Protein AF-A0A6G1CLW0-F1 (afdb_monomer_lite)

Sequence (308 aa):
MEEYLANVKTLRSYMNDLEEEATKQSAEEQRQRTAIDAHDADLTQVRAQTKQASEEAEQLSKTRAQVCIEMSEKQGRIAALEIECATLKQTLELLHQEIVSTSSKLTEKRLFYTKTIERLTVKLQEQQEWLGAFKLKVEASQSKQNLLQGQSHGINSCGSLDKGNDMGSKQGELRIQLESTKLKIEEIKATQSALLLEINKSKQTIEQEKNSISGFPAPLQQMDMKSLEAEHKALEADKAGEVEYFQSLEERINEMKGVSDAVKCLCGLEYKLITSYGDVLNIGGVYPLKEVITNDMHKREYCECKRL

Foldseek 3Di:
DVVVVVVVVVVVVVVVVVVVVVVVVVVVVVVVVVVVVVVVVVVVVVVVVVVVVVVVVVVVVVVVVVVVVVVVVVVVVVVVVVVVVVVVVVVVVVVVVVVVVVVVVVVVVVVVVVVVVVVVVVVVVVVVVVVVVVVVVVVVVVVPDDDDDDDDDDDDDDDDDDDDDDPVVVVVVVVVVVVVVVVVVVVVVVVVVVVVVVVVVVVVVVVVVVVVLVPDPPVQNPDDPVVVVVVVVVVVVVVVVVVVVVVVVVVVVVVVQPPQDFDQDPVRDTDGDHQPPDDPDDDDDDDDDPDDHDPDPPDPDDDPPDDD

pLDDT: mean 79.67, std 23.32, range [28.3, 98.44]

Structure (mmCIF, N/CA/C/O backbone):
data_AF-A0A6G1CLW0-F1
#
_entry.id   AF-A0A6G1CLW0-F1
#
loop_
_atom_site.group_PDB
_atom_site.id
_atom_site.type_symbol
_atom_site.label_atom_id
_atom_site.label_alt_id
_atom_site.label_comp_id
_atom_site.label_asym_id
_atom_site.label_entity_id
_atom_site.label_seq_id
_atom_site.pdbx_PDB_ins_code
_atom_site.Cartn_x
_atom_site.Cartn_y
_atom_site.Cartn_z
_atom_site.occupancy
_atom_site.B_iso_or_equiv
_atom_site.auth_seq_id
_atom_site.auth_comp_id
_atom_site.auth_asym_id
_atom_site.auth_atom_id
_atom_site.pdbx_PDB_model_num
ATOM 1 N N . MET A 1 1 ? 60.856 7.143 -86.410 1.00 76.88 1 MET A N 1
ATOM 2 C CA . MET A 1 1 ? 60.271 8.254 -85.619 1.00 76.88 1 MET A CA 1
ATOM 3 C C . MET A 1 1 ? 58.829 7.979 -85.191 1.00 76.88 1 MET A C 1
ATOM 5 O O . MET A 1 1 ? 58.480 8.363 -84.084 1.00 76.88 1 MET A O 1
ATOM 9 N N . GLU A 1 2 ? 58.003 7.304 -85.997 1.00 84.38 2 GLU A N 1
ATOM 10 C CA . GLU A 1 2 ? 56.594 7.017 -85.655 1.00 84.38 2 GLU A CA 1
ATOM 11 C C . GLU A 1 2 ? 56.411 6.090 -84.445 1.00 84.38 2 GLU A C 1
ATOM 13 O O . GLU A 1 2 ? 55.590 6.377 -83.584 1.00 84.38 2 GLU A O 1
ATOM 18 N N . GLU A 1 3 ? 57.219 5.036 -84.324 1.00 85.31 3 GLU A N 1
ATOM 19 C CA . GLU A 1 3 ? 57.168 4.098 -83.190 1.00 85.31 3 GLU A CA 1
ATOM 20 C C . GLU A 1 3 ? 57.492 4.779 -81.848 1.00 85.31 3 GLU A C 1
ATOM 22 O O . GLU A 1 3 ? 56.806 4.577 -80.849 1.00 85.31 3 GLU A O 1
ATOM 27 N N . TYR A 1 4 ? 58.474 5.685 -81.841 1.00 89.25 4 TYR A N 1
ATOM 28 C CA . TYR A 1 4 ? 58.785 6.513 -80.674 1.00 89.25 4 TYR A CA 1
ATOM 29 C C . TYR A 1 4 ? 57.605 7.421 -80.287 1.00 89.25 4 TYR A C 1
ATOM 31 O O . TYR A 1 4 ? 57.240 7.509 -79.118 1.00 89.25 4 TYR A O 1
ATOM 39 N N . LEU A 1 5 ? 56.964 8.061 -81.270 1.00 90.81 5 LEU A N 1
ATOM 40 C CA . LEU A 1 5 ? 55.769 8.883 -81.050 1.00 90.81 5 LEU A CA 1
ATOM 41 C C . LEU A 1 5 ? 54.575 8.062 -80.541 1.00 90.81 5 LEU A C 1
ATOM 43 O O . LEU A 1 5 ? 53.829 8.550 -79.692 1.00 90.81 5 LEU A O 1
ATOM 47 N N . ALA A 1 6 ? 54.394 6.833 -81.031 1.00 91.81 6 ALA A N 1
ATOM 48 C CA . ALA A 1 6 ? 53.373 5.912 -80.539 1.00 91.81 6 ALA A CA 1
ATOM 49 C C . ALA A 1 6 ? 53.627 5.539 -79.070 1.00 91.81 6 ALA A C 1
ATOM 51 O O . ALA A 1 6 ? 52.727 5.683 -78.245 1.00 91.81 6 ALA A O 1
ATOM 52 N N . ASN A 1 7 ? 54.867 5.194 -78.713 1.00 92.12 7 ASN A N 1
ATOM 53 C CA . ASN A 1 7 ? 55.250 4.873 -77.335 1.00 92.12 7 ASN A CA 1
ATOM 54 C C . ASN A 1 7 ? 55.027 6.048 -76.369 1.00 92.12 7 ASN A C 1
ATOM 56 O O . ASN A 1 7 ? 54.508 5.855 -75.272 1.00 92.12 7 ASN A O 1
ATOM 60 N N . VAL A 1 8 ? 55.351 7.280 -76.780 1.00 93.19 8 VAL A N 1
ATOM 61 C CA . VAL A 1 8 ? 55.118 8.484 -75.957 1.00 93.19 8 VAL A CA 1
ATOM 62 C C . VAL A 1 8 ? 53.622 8.751 -75.741 1.00 93.19 8 VAL A C 1
ATOM 64 O O . VAL A 1 8 ? 53.228 9.168 -74.651 1.00 93.19 8 VAL A O 1
ATOM 67 N N . LYS A 1 9 ? 52.770 8.497 -76.744 1.00 93.94 9 LYS A N 1
ATOM 68 C CA . LYS A 1 9 ? 51.308 8.605 -76.592 1.00 93.94 9 LYS A CA 1
ATOM 69 C C . LYS A 1 9 ? 50.764 7.562 -75.617 1.00 93.94 9 LYS A C 1
ATOM 71 O O . LYS A 1 9 ? 49.968 7.919 -74.754 1.00 93.94 9 LYS A O 1
ATOM 76 N N . THR A 1 10 ? 51.228 6.316 -75.717 1.00 94.75 10 THR A N 1
ATOM 77 C CA . THR A 1 10 ? 50.848 5.237 -74.794 1.00 94.75 10 THR A CA 1
ATOM 78 C C . THR A 1 10 ? 51.259 5.558 -73.361 1.00 94.75 10 THR A C 1
ATOM 80 O O . THR A 1 10 ? 50.439 5.442 -72.457 1.00 94.75 10 THR A O 1
ATOM 83 N N . LEU A 1 11 ? 52.492 6.034 -73.149 1.00 95.38 11 LEU A N 1
ATOM 84 C CA . LEU A 1 11 ? 52.967 6.413 -71.817 1.00 95.38 11 LEU A CA 1
ATOM 85 C C . LEU A 1 11 ? 52.128 7.547 -71.216 1.00 95.38 11 LEU A C 1
ATOM 87 O O . LEU A 1 11 ? 51.779 7.490 -70.044 1.00 95.38 11 LEU A O 1
ATOM 91 N N . ARG A 1 12 ? 51.767 8.555 -72.021 1.00 95.62 12 ARG A N 1
ATOM 92 C CA . ARG A 1 12 ? 50.894 9.648 -71.575 1.00 95.62 12 ARG A CA 1
ATOM 93 C C . ARG A 1 12 ? 49.498 9.150 -71.197 1.00 95.62 12 ARG A C 1
ATOM 95 O O . ARG A 1 12 ? 48.981 9.586 -70.181 1.00 95.62 12 ARG A O 1
ATOM 102 N N . SER A 1 13 ? 48.907 8.255 -71.993 1.00 95.75 13 SER A N 1
ATOM 103 C CA . SER A 1 13 ? 47.614 7.639 -71.656 1.00 95.75 13 SER A CA 1
ATOM 104 C C . SER A 1 13 ? 47.701 6.903 -70.324 1.00 95.75 13 SER A C 1
ATOM 106 O O . SER A 1 13 ? 46.911 7.168 -69.435 1.00 95.75 13 SER A O 1
ATOM 108 N N . TYR A 1 14 ? 48.725 6.064 -70.154 1.00 96.44 14 TYR A N 1
ATOM 109 C CA . TYR A 1 14 ? 48.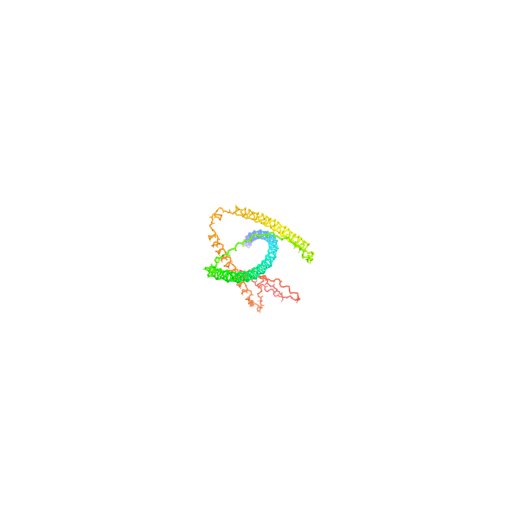930 5.309 -68.922 1.00 96.44 14 TYR A CA 1
ATOM 110 C C . TYR A 1 14 ? 49.157 6.210 -67.700 1.00 96.44 14 TYR A C 1
ATOM 112 O O . TYR A 1 14 ? 48.623 5.941 -66.631 1.00 96.44 14 TYR A O 1
ATOM 120 N N . MET A 1 15 ? 49.927 7.295 -67.846 1.00 96.75 15 MET A N 1
ATOM 121 C CA . MET A 1 15 ? 50.089 8.286 -66.777 1.00 96.75 15 MET A CA 1
ATOM 122 C C . MET A 1 15 ? 48.756 8.936 -66.398 1.00 96.75 15 MET A C 1
ATOM 124 O O . MET A 1 15 ? 48.470 9.042 -65.212 1.00 96.75 15 MET A O 1
ATOM 128 N N . ASN A 1 16 ? 47.937 9.320 -67.381 1.00 96.31 16 ASN A N 1
ATOM 129 C CA . ASN A 1 16 ? 46.618 9.894 -67.118 1.00 96.31 16 ASN A CA 1
ATOM 130 C C . ASN A 1 16 ? 45.694 8.890 -66.407 1.00 96.31 16 ASN A C 1
ATOM 132 O O . ASN A 1 16 ? 45.030 9.265 -65.447 1.00 96.31 16 ASN A O 1
ATOM 136 N N . ASP A 1 17 ? 45.688 7.623 -66.836 1.00 96.81 17 ASP A N 1
ATOM 137 C CA . ASP A 1 17 ? 44.879 6.566 -66.214 1.00 96.81 17 ASP A CA 1
ATOM 138 C C . ASP A 1 17 ? 45.309 6.325 -64.752 1.00 96.81 17 ASP A C 1
ATOM 140 O O . ASP A 1 17 ? 44.474 6.160 -63.863 1.00 96.81 17 ASP A O 1
ATOM 144 N N . LEU A 1 18 ? 46.621 6.351 -64.478 1.00 96.44 18 LEU A N 1
ATOM 145 C CA . LEU A 1 18 ? 47.159 6.253 -63.118 1.00 96.44 18 LEU A CA 1
ATOM 146 C C . LEU A 1 18 ? 46.803 7.467 -62.253 1.00 96.44 18 LEU A C 1
ATOM 148 O O . LEU A 1 18 ? 46.500 7.301 -61.072 1.00 96.44 18 LEU A O 1
ATOM 152 N N . GLU A 1 19 ? 46.862 8.677 -62.810 1.00 96.06 19 GLU A N 1
ATOM 153 C CA . GLU A 1 19 ? 46.456 9.898 -62.111 1.00 96.06 19 GLU A CA 1
ATOM 154 C C . GLU A 1 19 ? 44.960 9.861 -61.771 1.00 96.06 19 GLU A C 1
ATOM 156 O O . GLU A 1 19 ? 44.587 10.147 -60.632 1.00 96.06 19 GLU A O 1
ATOM 161 N N . GLU A 1 20 ? 44.105 9.442 -62.709 1.00 96.62 20 GLU A N 1
ATOM 162 C CA . GLU A 1 20 ? 42.668 9.282 -62.474 1.00 96.62 20 GLU A CA 1
ATOM 163 C C . GLU A 1 20 ? 42.393 8.255 -61.366 1.00 96.62 20 GLU A C 1
ATOM 165 O O . GLU A 1 20 ? 41.688 8.569 -60.401 1.00 96.62 20 GLU A O 1
ATOM 170 N N . GLU A 1 21 ? 43.007 7.069 -61.424 1.00 96.88 21 GLU A N 1
ATOM 171 C CA . GLU A 1 21 ? 42.813 6.047 -60.390 1.00 96.88 21 GLU A CA 1
ATOM 172 C C . GLU A 1 21 ? 43.334 6.517 -59.020 1.00 96.88 21 GLU A C 1
ATOM 174 O O . GLU A 1 21 ? 42.673 6.296 -58.004 1.00 96.88 21 GLU A O 1
ATOM 179 N N . ALA A 1 22 ? 44.449 7.256 -58.971 1.00 96.81 22 ALA A N 1
ATOM 180 C CA . ALA A 1 22 ? 44.953 7.844 -57.730 1.00 96.81 22 ALA A CA 1
ATOM 181 C C . ALA A 1 22 ? 43.979 8.878 -57.135 1.00 96.81 22 ALA A C 1
ATOM 183 O O . ALA A 1 22 ? 43.767 8.901 -55.918 1.00 96.81 22 ALA A O 1
ATOM 184 N N . THR A 1 23 ? 43.345 9.717 -57.966 1.00 96.56 23 THR A N 1
ATOM 185 C CA . THR A 1 23 ? 42.334 10.676 -57.481 1.00 96.56 23 THR A CA 1
ATOM 186 C C . THR A 1 23 ? 41.090 9.976 -56.943 1.00 96.56 23 THR A C 1
ATOM 188 O O . THR A 1 23 ? 40.580 10.351 -55.885 1.00 96.56 23 THR A O 1
ATOM 191 N N . LYS A 1 24 ? 40.634 8.921 -57.623 1.00 97.62 24 LYS A N 1
ATOM 192 C CA . LYS A 1 24 ? 39.493 8.109 -57.203 1.00 97.62 24 LYS A CA 1
ATOM 193 C C . LYS A 1 24 ? 39.777 7.373 -55.896 1.00 97.62 24 LYS A C 1
ATOM 195 O O . LYS A 1 24 ? 38.938 7.402 -54.997 1.00 97.62 24 LYS A O 1
ATOM 200 N N . GLN A 1 25 ? 40.960 6.772 -55.762 1.00 96.81 25 GLN A N 1
ATOM 201 C CA . GLN A 1 25 ? 41.375 6.111 -54.528 1.00 96.81 25 GLN A CA 1
ATOM 202 C C . GLN A 1 25 ? 41.465 7.108 -53.364 1.00 96.81 25 GLN A C 1
ATOM 204 O O . GLN A 1 25 ? 40.942 6.833 -52.289 1.00 96.81 25 GLN A O 1
ATOM 209 N N . SER A 1 26 ? 42.044 8.292 -53.581 1.00 97.56 26 SER A N 1
ATOM 210 C CA . SER A 1 26 ? 42.117 9.351 -52.562 1.00 97.56 26 SER A CA 1
ATOM 211 C C . SER A 1 26 ? 40.728 9.815 -52.096 1.00 97.56 26 SER A C 1
ATOM 213 O O . SER A 1 26 ? 40.482 9.965 -50.896 1.00 97.56 26 SER A O 1
ATOM 215 N N . ALA A 1 27 ? 39.782 9.983 -53.027 1.00 97.75 27 ALA A N 1
ATOM 216 C CA . ALA A 1 27 ? 38.404 10.339 -52.697 1.00 97.75 27 ALA A CA 1
ATOM 217 C C . ALA A 1 27 ? 37.692 9.240 -51.886 1.00 97.75 27 ALA A C 1
ATOM 219 O O . ALA A 1 27 ? 36.977 9.547 -50.929 1.00 97.75 27 ALA A O 1
ATOM 220 N N . GLU A 1 28 ? 37.904 7.970 -52.238 1.00 97.88 28 GLU A N 1
ATOM 221 C CA . GLU A 1 28 ? 37.349 6.830 -51.503 1.00 97.88 28 GLU A CA 1
ATOM 222 C C . GLU A 1 28 ? 37.962 6.701 -50.099 1.00 97.88 28 GLU A C 1
ATOM 224 O O . GLU A 1 28 ? 37.229 6.543 -49.125 1.00 97.88 28 GLU A O 1
ATOM 229 N N . GLU A 1 29 ? 39.279 6.866 -49.951 1.00 97.75 29 GLU A N 1
ATOM 230 C CA . GLU A 1 29 ? 39.939 6.872 -48.639 1.00 97.75 29 GLU A CA 1
ATOM 231 C C . GLU A 1 29 ? 39.411 7.998 -47.743 1.00 97.75 29 GLU A C 1
ATOM 233 O O . GLU A 1 29 ? 39.139 7.777 -46.561 1.00 97.75 29 GLU A O 1
ATOM 238 N N . GLN A 1 30 ? 39.218 9.202 -48.290 1.00 98.06 30 GLN A N 1
ATOM 239 C CA . GLN A 1 30 ? 38.657 10.315 -47.526 1.00 98.06 30 GLN A CA 1
ATOM 240 C C . GLN A 1 30 ? 37.209 10.039 -47.101 1.00 98.06 30 GLN A C 1
ATOM 242 O O . GLN A 1 30 ? 36.833 10.332 -45.962 1.00 98.06 30 GLN A O 1
ATOM 247 N N . ARG A 1 31 ? 36.405 9.432 -47.983 1.00 97.69 31 ARG A N 1
ATOM 248 C CA . ARG A 1 31 ? 35.036 9.006 -47.668 1.00 97.69 31 ARG A CA 1
ATOM 249 C C . ARG A 1 31 ? 35.018 7.982 -46.534 1.00 97.69 31 ARG A C 1
ATOM 251 O O . ARG A 1 31 ? 34.220 8.122 -45.608 1.00 97.69 31 ARG A O 1
ATOM 258 N N . GLN A 1 32 ? 35.904 6.989 -46.583 1.00 98.06 32 GLN A N 1
ATOM 259 C CA . GLN A 1 32 ? 36.028 5.972 -45.539 1.00 98.06 32 GLN A CA 1
ATOM 260 C C . GLN A 1 32 ? 36.466 6.578 -44.204 1.00 98.06 32 GLN A C 1
ATOM 262 O O . GLN A 1 32 ? 35.869 6.259 -43.181 1.00 98.06 32 GLN A O 1
ATOM 267 N N . ARG A 1 33 ? 37.433 7.507 -44.204 1.00 98.25 33 ARG A N 1
ATOM 268 C CA . ARG A 1 33 ? 37.853 8.228 -42.988 1.00 98.25 33 ARG A CA 1
ATOM 269 C C . ARG A 1 33 ? 36.690 8.973 -42.340 1.00 98.25 33 ARG A C 1
ATOM 271 O O . ARG A 1 33 ? 36.443 8.788 -41.159 1.00 98.25 33 ARG A O 1
ATOM 278 N N . THR A 1 34 ? 35.921 9.734 -43.122 1.00 98.00 34 THR A N 1
ATOM 279 C CA . THR A 1 34 ? 34.748 10.456 -42.594 1.00 98.00 34 THR A CA 1
ATOM 280 C C . THR A 1 34 ? 33.686 9.503 -42.032 1.00 98.00 34 THR A C 1
ATOM 282 O O . THR A 1 34 ? 33.061 9.815 -41.022 1.00 98.00 34 THR A O 1
ATOM 285 N N . ALA A 1 35 ? 33.487 8.333 -42.650 1.00 98.00 35 ALA A N 1
ATOM 286 C CA . ALA A 1 35 ? 32.572 7.319 -42.126 1.00 98.00 35 ALA A CA 1
ATOM 287 C C . ALA A 1 35 ? 33.073 6.706 -40.805 1.00 98.00 35 ALA A C 1
ATOM 289 O O . ALA A 1 35 ? 32.282 6.525 -39.882 1.00 98.00 35 ALA A O 1
ATOM 290 N N . ILE A 1 36 ? 34.377 6.427 -40.696 1.00 98.00 36 ILE A N 1
ATOM 291 C CA . ILE A 1 36 ? 35.002 5.935 -39.459 1.00 98.00 36 ILE A CA 1
ATOM 292 C C . ILE A 1 36 ? 34.859 6.974 -38.342 1.00 98.00 36 ILE A C 1
ATOM 294 O O . ILE A 1 36 ? 34.386 6.626 -37.264 1.00 98.00 36 ILE A O 1
ATOM 298 N N . ASP A 1 37 ? 35.173 8.243 -38.613 1.00 98.12 37 ASP A N 1
ATOM 299 C CA . ASP A 1 37 ? 35.067 9.323 -37.625 1.00 98.12 37 ASP A CA 1
ATOM 300 C C . ASP A 1 37 ? 33.623 9.492 -37.114 1.00 98.12 37 ASP A C 1
ATOM 302 O O . ASP A 1 37 ? 33.397 9.700 -35.920 1.00 98.12 37 ASP A O 1
ATOM 306 N N . ALA A 1 38 ? 32.630 9.363 -38.003 1.00 98.19 38 ALA A N 1
ATOM 307 C CA . ALA A 1 38 ? 31.218 9.399 -37.626 1.00 98.19 38 ALA A CA 1
ATOM 308 C C . ALA A 1 38 ? 30.836 8.214 -36.722 1.00 98.19 38 ALA A C 1
ATOM 310 O O . ALA A 1 38 ? 30.206 8.406 -35.683 1.00 98.19 38 ALA A O 1
ATOM 311 N N . HIS A 1 39 ? 31.264 6.997 -37.068 1.00 97.88 39 HIS A N 1
ATOM 312 C CA . HIS A 1 39 ? 31.010 5.818 -36.241 1.00 97.88 39 HIS A CA 1
ATOM 313 C C . HIS A 1 39 ? 31.717 5.877 -34.882 1.00 97.88 39 HIS A C 1
ATOM 315 O O . HIS A 1 39 ? 31.141 5.451 -33.883 1.00 97.88 39 HIS A O 1
ATOM 321 N N . ASP A 1 40 ? 32.924 6.437 -34.804 1.00 98.44 40 ASP A N 1
ATOM 322 C CA . ASP A 1 40 ? 33.627 6.637 -33.533 1.00 98.44 40 ASP A CA 1
ATOM 323 C C . ASP A 1 40 ? 32.901 7.643 -32.624 1.00 98.44 40 ASP A C 1
ATOM 325 O O . ASP A 1 40 ? 32.828 7.449 -31.400 1.00 98.44 40 ASP A O 1
ATOM 329 N N . ALA A 1 41 ? 32.305 8.690 -33.205 1.00 98.19 41 ALA A N 1
ATOM 330 C CA . ALA A 1 41 ? 31.446 9.618 -32.474 1.00 98.19 41 ALA A CA 1
ATOM 331 C C . ALA A 1 41 ? 30.189 8.912 -31.933 1.00 98.19 41 ALA A C 1
ATOM 333 O O . ALA A 1 41 ? 29.899 9.018 -30.735 1.00 98.19 41 ALA A O 1
ATOM 334 N N . ASP A 1 42 ? 29.508 8.120 -32.767 1.00 98.38 42 ASP A N 1
ATOM 335 C CA . ASP A 1 42 ? 28.335 7.333 -32.367 1.00 98.38 42 ASP A CA 1
ATOM 336 C C . ASP A 1 42 ? 28.683 6.332 -31.251 1.00 98.38 42 ASP A C 1
ATOM 338 O O . ASP A 1 42 ? 27.980 6.240 -30.243 1.00 98.38 42 ASP A O 1
ATOM 342 N N . LEU A 1 43 ? 29.808 5.616 -31.368 1.00 98.31 43 LEU A N 1
ATOM 343 C CA . LEU A 1 43 ? 30.286 4.685 -30.340 1.00 98.31 43 LEU A CA 1
ATOM 344 C C . LEU A 1 43 ? 30.556 5.393 -29.011 1.00 98.31 43 LEU A C 1
ATOM 346 O O . LEU A 1 43 ? 30.254 4.854 -27.941 1.00 98.31 43 LEU A O 1
ATOM 350 N N . THR A 1 44 ? 31.115 6.601 -29.058 1.00 98.25 44 THR A N 1
ATOM 351 C CA . THR A 1 44 ? 31.359 7.411 -27.860 1.00 98.25 44 THR A CA 1
ATOM 352 C C . THR A 1 44 ? 30.042 7.831 -27.206 1.00 98.25 44 THR A C 1
ATOM 354 O O . THR A 1 44 ? 29.904 7.721 -25.983 1.00 98.25 44 THR A O 1
ATOM 357 N N . GLN A 1 45 ? 29.047 8.229 -28.002 1.00 98.44 45 GLN A N 1
ATOM 358 C CA . GLN A 1 45 ? 27.709 8.558 -27.514 1.00 98.44 45 GLN A CA 1
ATOM 359 C C . GLN A 1 45 ? 27.015 7.343 -26.883 1.00 98.44 45 GLN A C 1
ATOM 361 O O . GLN A 1 45 ? 26.510 7.444 -25.764 1.00 98.44 45 GLN A O 1
ATOM 366 N N . VAL A 1 46 ? 27.034 6.184 -27.548 1.00 98.44 46 VAL A N 1
ATOM 367 C CA . VAL A 1 46 ? 26.439 4.942 -27.028 1.00 98.44 46 VAL A CA 1
ATOM 368 C C . VAL A 1 46 ? 27.097 4.531 -25.712 1.00 98.44 46 VAL A C 1
ATOM 370 O O . VAL A 1 46 ? 26.404 4.143 -24.771 1.00 98.44 46 VAL A O 1
ATOM 373 N N . ARG A 1 47 ? 28.425 4.661 -25.588 1.00 98.31 47 ARG A N 1
ATOM 374 C CA . ARG A 1 47 ? 29.132 4.397 -24.322 1.00 98.31 47 ARG A CA 1
ATOM 375 C C . ARG A 1 47 ? 28.681 5.335 -23.205 1.00 98.31 47 ARG A C 1
ATOM 377 O O . ARG A 1 47 ? 28.466 4.868 -22.088 1.00 98.31 47 ARG A O 1
ATOM 384 N N . ALA A 1 48 ? 28.516 6.627 -23.493 1.00 98.06 48 ALA A N 1
ATOM 385 C CA . ALA A 1 48 ? 28.032 7.596 -22.511 1.00 98.06 48 ALA A CA 1
ATOM 386 C C . ALA A 1 48 ? 26.599 7.274 -22.055 1.00 98.06 48 ALA A C 1
ATOM 388 O O . ALA A 1 48 ? 26.341 7.214 -20.854 1.00 98.06 48 ALA A O 1
ATOM 389 N N . GLN A 1 49 ? 25.699 6.976 -22.996 1.00 98.25 49 GLN A N 1
ATOM 390 C CA . GLN A 1 49 ? 24.318 6.582 -22.698 1.00 98.25 49 GLN A CA 1
ATOM 391 C C . GLN A 1 49 ? 24.249 5.271 -21.908 1.00 98.25 49 GLN A C 1
ATOM 393 O O . GLN A 1 49 ? 23.498 5.173 -20.944 1.00 98.25 49 GLN A O 1
ATOM 398 N N . THR A 1 50 ? 25.073 4.281 -22.262 1.00 97.94 50 THR A N 1
ATOM 399 C CA . THR A 1 50 ? 25.153 3.002 -21.536 1.00 97.94 50 THR A CA 1
ATOM 400 C C . THR A 1 50 ? 25.598 3.217 -20.092 1.00 97.94 50 THR A C 1
ATOM 402 O O . THR A 1 50 ? 25.040 2.620 -19.173 1.00 97.94 50 THR A O 1
ATOM 405 N N . LYS A 1 51 ? 26.584 4.097 -19.875 1.00 98.06 51 LYS A N 1
ATOM 406 C CA . LYS A 1 51 ? 27.048 4.442 -18.530 1.00 98.06 51 LYS A CA 1
ATOM 407 C C . LYS A 1 51 ? 25.938 5.113 -17.720 1.00 98.06 51 LYS A C 1
ATOM 409 O O . LYS A 1 51 ? 25.658 4.658 -16.614 1.00 98.06 51 LYS A O 1
ATOM 414 N N . GLN A 1 52 ? 25.276 6.118 -18.295 1.00 98.31 52 GLN A N 1
ATOM 415 C CA . GLN A 1 52 ? 24.152 6.807 -17.659 1.00 98.31 52 GLN A CA 1
ATOM 416 C C . GLN A 1 52 ? 23.026 5.829 -17.291 1.00 98.31 52 GLN A C 1
ATOM 418 O O . GLN A 1 52 ? 22.582 5.809 -16.148 1.00 98.31 52 GLN A O 1
ATOM 423 N N . ALA A 1 53 ? 22.621 4.961 -18.221 1.00 97.56 53 ALA A N 1
ATOM 424 C CA . ALA A 1 53 ? 21.590 3.957 -17.970 1.00 97.56 53 ALA A CA 1
ATOM 425 C C . ALA A 1 53 ? 21.978 2.996 -16.831 1.00 97.56 53 ALA A C 1
ATOM 427 O O . ALA A 1 53 ? 21.125 2.607 -16.035 1.00 97.56 53 ALA A O 1
ATOM 428 N N . SER A 1 54 ? 23.262 2.633 -16.713 1.00 97.69 54 SER A N 1
ATOM 429 C CA . SER A 1 54 ? 23.744 1.796 -15.605 1.00 97.69 54 SER A CA 1
ATOM 430 C C . SER A 1 54 ? 23.662 2.504 -14.246 1.00 97.69 54 SER A C 1
ATOM 432 O O . SER A 1 54 ? 23.257 1.887 -13.262 1.00 97.69 54 SER A O 1
ATOM 434 N N . GLU A 1 55 ? 23.979 3.802 -14.195 1.00 98.00 55 GLU A N 1
ATOM 435 C CA . GLU A 1 55 ? 23.903 4.619 -12.977 1.00 98.00 55 GLU A CA 1
ATOM 436 C C . GLU A 1 55 ? 22.439 4.816 -12.544 1.00 98.00 55 GLU A C 1
ATOM 438 O O . GLU A 1 55 ? 22.101 4.657 -11.368 1.00 98.00 55 GLU A O 1
ATOM 443 N N . GLU A 1 56 ? 21.544 5.079 -13.502 1.00 98.06 56 GLU A N 1
ATOM 444 C CA . GLU A 1 56 ? 20.097 5.163 -13.270 1.00 98.06 56 GLU A CA 1
ATOM 445 C C . GLU A 1 56 ? 19.523 3.827 -12.773 1.00 98.06 56 GLU A C 1
ATOM 447 O O . GLU A 1 56 ? 18.748 3.806 -11.813 1.00 98.06 56 GLU A O 1
ATOM 452 N N . ALA A 1 57 ? 19.943 2.700 -13.358 1.00 96.50 57 ALA A N 1
ATOM 453 C CA . ALA A 1 57 ? 19.530 1.368 -12.920 1.00 96.50 57 ALA A CA 1
ATOM 454 C C . ALA A 1 57 ? 19.989 1.054 -11.484 1.00 96.50 57 ALA A C 1
ATOM 456 O O . ALA A 1 57 ? 19.222 0.488 -10.699 1.00 96.50 57 ALA A O 1
ATOM 457 N N . GLU A 1 58 ? 21.209 1.447 -11.104 1.00 97.44 58 GLU A N 1
ATOM 458 C CA . GLU A 1 58 ? 21.701 1.282 -9.732 1.00 97.44 58 GLU A CA 1
ATOM 459 C C . GLU A 1 58 ? 20.883 2.125 -8.743 1.00 97.44 58 GLU A C 1
ATOM 461 O O . GLU A 1 58 ? 20.482 1.636 -7.680 1.00 97.44 58 GLU A O 1
ATOM 466 N N . GLN A 1 59 ? 20.579 3.375 -9.102 1.00 97.81 59 GLN A N 1
ATOM 467 C CA . GLN A 1 59 ? 19.774 4.258 -8.264 1.00 97.81 59 GLN A CA 1
ATOM 468 C C . GLN A 1 59 ? 18.342 3.734 -8.098 1.00 97.81 59 GLN A C 1
ATOM 470 O O . GLN A 1 59 ? 17.830 3.709 -6.977 1.00 97.81 59 GLN A O 1
ATOM 475 N N . LEU A 1 60 ? 17.721 3.248 -9.177 1.00 97.56 60 LEU A N 1
ATOM 476 C CA . LEU A 1 60 ? 16.412 2.593 -9.131 1.00 97.56 60 LEU A CA 1
ATOM 477 C C . LEU A 1 60 ? 16.434 1.325 -8.271 1.00 97.56 60 LEU A C 1
ATOM 479 O O . LEU A 1 60 ? 15.487 1.056 -7.534 1.00 97.56 60 LEU A O 1
ATOM 483 N N . SER A 1 61 ? 17.520 0.552 -8.306 1.00 96.62 61 SER A N 1
ATOM 484 C CA . SER A 1 61 ? 17.664 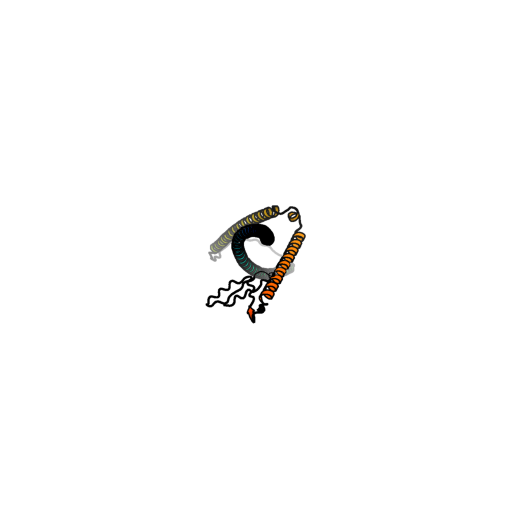-0.619 -7.438 1.00 96.62 61 SER A CA 1
ATOM 485 C C . SER A 1 61 ? 17.714 -0.227 -5.957 1.00 96.62 61 SER A C 1
ATOM 487 O O . SER A 1 61 ? 17.094 -0.897 -5.127 1.00 96.62 61 SER A O 1
ATOM 489 N N . LYS A 1 62 ? 18.408 0.867 -5.612 1.00 97.94 62 LYS A N 1
ATOM 490 C CA . LYS A 1 62 ? 18.472 1.388 -4.235 1.00 97.94 62 LYS A CA 1
ATOM 491 C C . LYS A 1 62 ? 17.111 1.881 -3.749 1.00 97.94 62 LYS A C 1
ATOM 493 O O . LYS A 1 62 ? 16.691 1.509 -2.654 1.00 97.94 62 LYS A O 1
ATOM 498 N N . THR A 1 63 ? 16.400 2.671 -4.555 1.00 98.00 63 THR A N 1
ATOM 499 C CA . THR A 1 63 ? 15.061 3.159 -4.186 1.00 98.00 63 THR A CA 1
ATOM 500 C C . THR A 1 63 ? 14.060 2.012 -4.072 1.00 98.00 63 THR A C 1
ATOM 502 O O . THR A 1 63 ? 13.299 1.970 -3.108 1.00 98.00 63 THR A O 1
ATOM 505 N N . ARG A 1 64 ? 14.114 1.024 -4.975 1.00 97.69 64 ARG A N 1
ATOM 506 C CA . ARG A 1 64 ? 13.293 -0.192 -4.886 1.00 97.69 64 ARG A CA 1
ATOM 507 C C . ARG A 1 64 ? 13.547 -0.953 -3.586 1.00 97.69 64 ARG A C 1
ATOM 509 O O . ARG A 1 64 ? 12.593 -1.328 -2.915 1.00 97.69 64 ARG A O 1
ATOM 516 N N . ALA A 1 65 ? 14.813 -1.159 -3.214 1.00 97.00 65 ALA A N 1
ATOM 517 C CA . ALA A 1 65 ? 15.160 -1.837 -1.966 1.00 97.00 65 ALA A CA 1
ATOM 518 C C . ALA A 1 65 ? 14.593 -1.100 -0.741 1.00 97.00 65 ALA A C 1
ATOM 520 O O . ALA A 1 65 ? 14.012 -1.736 0.135 1.00 97.00 65 ALA A O 1
ATOM 521 N N . GLN A 1 66 ? 14.689 0.232 -0.715 1.00 97.56 66 GLN A N 1
ATOM 522 C CA . GLN A 1 66 ? 14.128 1.054 0.358 1.00 97.56 66 GLN A CA 1
ATOM 523 C C . GLN A 1 66 ? 12.600 0.907 0.464 1.00 97.56 66 GLN A C 1
ATOM 525 O O . GLN A 1 66 ? 12.076 0.676 1.552 1.00 97.56 66 GLN A O 1
ATOM 530 N N . VAL A 1 67 ? 11.885 0.954 -0.665 1.00 97.94 67 VAL A N 1
ATOM 531 C CA . VAL A 1 67 ? 10.425 0.753 -0.697 1.00 97.94 67 VAL A CA 1
ATOM 532 C C . VAL A 1 67 ? 10.038 -0.637 -0.181 1.00 97.94 67 VAL A C 1
ATOM 534 O O . VAL A 1 67 ? 9.065 -0.766 0.561 1.00 97.94 67 VAL A O 1
ATOM 537 N N . CYS A 1 68 ? 10.803 -1.683 -0.511 1.00 95.19 68 CYS A N 1
ATOM 538 C CA . CYS A 1 68 ? 10.549 -3.033 0.002 1.00 95.19 68 CYS A CA 1
ATOM 539 C C . CYS A 1 68 ? 10.682 -3.123 1.532 1.00 95.19 68 CYS A C 1
ATOM 541 O O . CYS A 1 68 ? 9.895 -3.831 2.169 1.00 95.19 68 CYS A O 1
ATOM 543 N N . ILE A 1 69 ? 11.642 -2.404 2.124 1.00 96.31 69 ILE A N 1
ATOM 544 C CA . ILE A 1 69 ? 11.805 -2.329 3.584 1.00 96.31 69 ILE A CA 1
ATOM 545 C C . ILE A 1 69 ? 10.574 -1.662 4.205 1.00 96.31 69 ILE A C 1
ATOM 547 O O . ILE A 1 69 ? 9.924 -2.256 5.063 1.00 96.31 69 ILE A O 1
ATOM 551 N N . GLU A 1 70 ? 10.189 -0.483 3.713 1.00 97.06 70 GLU A N 1
ATOM 552 C CA . GLU A 1 70 ? 9.030 0.262 4.227 1.00 97.06 70 GLU A CA 1
ATOM 553 C C . GLU A 1 70 ? 7.717 -0.519 4.092 1.00 97.06 70 GLU A C 1
ATOM 555 O O . GLU A 1 70 ? 6.871 -0.494 4.988 1.00 97.06 70 GLU A O 1
ATOM 560 N N . MET A 1 71 ? 7.538 -1.240 2.984 1.00 96.94 71 MET A N 1
ATOM 561 C CA . MET A 1 71 ? 6.373 -2.096 2.770 1.00 96.94 71 MET A CA 1
ATOM 562 C C . MET A 1 71 ? 6.329 -3.246 3.781 1.00 96.94 71 MET A C 1
ATOM 564 O O . MET A 1 71 ? 5.276 -3.512 4.358 1.00 96.94 71 MET A O 1
ATOM 568 N N . SER A 1 72 ? 7.471 -3.884 4.045 1.00 95.06 72 SER A N 1
ATOM 569 C CA . SER A 1 72 ? 7.571 -4.972 5.024 1.00 95.06 72 SER A CA 1
ATOM 570 C C . SER A 1 72 ? 7.283 -4.480 6.446 1.00 95.06 72 SER A C 1
ATOM 572 O O . SER A 1 72 ? 6.556 -5.131 7.196 1.00 95.06 72 SER A O 1
ATOM 574 N N . GLU A 1 73 ? 7.782 -3.295 6.808 1.00 97.38 73 GLU A N 1
ATOM 575 C CA . GLU A 1 73 ? 7.479 -2.659 8.094 1.00 97.38 73 GLU A CA 1
ATOM 576 C C . GLU A 1 73 ? 5.987 -2.345 8.244 1.00 97.38 73 GLU A C 1
ATOM 578 O O . GLU A 1 73 ? 5.392 -2.632 9.287 1.00 97.38 73 GLU A O 1
ATOM 583 N N . LYS A 1 74 ? 5.358 -1.779 7.205 1.00 97.44 74 LYS A N 1
ATOM 584 C CA . LYS A 1 74 ? 3.916 -1.493 7.203 1.00 97.44 74 LYS A CA 1
ATOM 585 C C . LYS A 1 74 ? 3.091 -2.771 7.314 1.00 97.44 74 LYS A C 1
ATOM 587 O O . LYS A 1 74 ? 2.157 -2.802 8.111 1.00 97.44 74 LYS A O 1
ATOM 592 N N . GLN A 1 75 ? 3.469 -3.826 6.596 1.00 96.75 75 GLN A N 1
ATOM 593 C CA . GLN A 1 75 ? 2.798 -5.121 6.684 1.00 96.75 75 GLN A CA 1
ATOM 594 C C . GLN A 1 75 ? 2.884 -5.707 8.101 1.00 96.75 75 GLN A C 1
ATOM 596 O O . GLN A 1 75 ? 1.889 -6.205 8.623 1.00 96.75 75 GLN A O 1
ATOM 601 N N . GLY A 1 76 ? 4.041 -5.581 8.761 1.00 96.62 76 GLY A N 1
ATOM 602 C CA . GLY A 1 76 ? 4.206 -5.984 10.159 1.00 96.62 76 GLY A CA 1
ATOM 603 C C . GLY A 1 76 ? 3.296 -5.210 11.119 1.00 96.62 76 GLY A C 1
ATOM 604 O O . GLY A 1 76 ? 2.704 -5.803 12.020 1.00 96.62 76 GLY A O 1
ATOM 605 N N . ARG A 1 77 ? 3.126 -3.897 10.908 1.00 98.19 77 ARG A N 1
ATOM 606 C CA . ARG A 1 77 ? 2.198 -3.075 11.708 1.00 98.19 77 ARG A CA 1
ATOM 607 C C . ARG A 1 77 ? 0.737 -3.458 11.483 1.00 98.19 77 ARG A C 1
ATOM 609 O O . ARG A 1 77 ? -0.013 -3.508 12.451 1.00 98.19 77 ARG A O 1
ATOM 616 N N . ILE A 1 78 ? 0.343 -3.745 10.240 1.00 96.25 78 ILE A N 1
ATOM 617 C CA . ILE A 1 78 ? -1.014 -4.212 9.918 1.00 96.25 78 ILE A CA 1
ATOM 618 C C . ILE A 1 78 ? -1.299 -5.525 10.650 1.00 96.25 78 ILE A C 1
ATOM 620 O O . ILE A 1 78 ? -2.284 -5.602 11.378 1.00 96.25 78 ILE A O 1
ATOM 624 N N . ALA A 1 79 ? -0.398 -6.506 10.555 1.00 96.88 79 ALA A N 1
ATOM 625 C CA . ALA A 1 79 ? -0.561 -7.787 11.241 1.00 96.88 79 ALA A CA 1
ATOM 626 C C . ALA A 1 79 ? -0.672 -7.628 12.771 1.00 96.88 79 ALA A C 1
ATOM 628 O O . ALA A 1 79 ? -1.470 -8.308 13.414 1.00 96.88 79 ALA A O 1
ATOM 629 N N . ALA A 1 80 ? 0.092 -6.706 13.370 1.00 97.12 80 ALA A N 1
ATOM 630 C CA . ALA A 1 80 ? -0.017 -6.408 14.799 1.00 97.12 80 ALA A CA 1
ATOM 631 C C . ALA A 1 80 ? -1.395 -5.822 15.164 1.00 97.12 80 ALA A C 1
ATOM 633 O O . ALA A 1 80 ? -2.025 -6.278 16.118 1.00 97.12 80 ALA A O 1
ATOM 634 N N . LEU A 1 81 ? -1.895 -4.866 14.373 1.00 97.75 81 LEU A N 1
ATOM 635 C CA . LEU A 1 81 ? -3.218 -4.269 14.577 1.00 97.75 81 LEU A CA 1
ATOM 636 C C . LEU A 1 81 ? -4.354 -5.280 14.376 1.00 97.75 81 LEU A C 1
ATOM 638 O O . LEU A 1 81 ? -5.344 -5.237 15.100 1.00 97.75 81 LEU A O 1
ATOM 642 N N . GLU A 1 82 ? -4.227 -6.220 13.440 1.00 97.50 82 GLU A N 1
ATOM 643 C CA . GLU A 1 82 ? -5.208 -7.296 13.250 1.00 97.50 82 GLU A CA 1
ATOM 644 C C . GLU A 1 82 ? -5.337 -8.179 14.502 1.00 97.50 82 GLU A C 1
ATOM 646 O O . GLU A 1 82 ? -6.451 -8.522 14.910 1.00 97.50 82 GLU A O 1
ATOM 651 N N . ILE A 1 83 ? -4.213 -8.491 15.157 1.00 97.12 83 ILE A N 1
ATOM 652 C CA . ILE A 1 83 ? -4.188 -9.243 16.422 1.00 97.12 83 ILE A CA 1
ATOM 653 C C . ILE A 1 83 ? -4.850 -8.437 17.549 1.00 97.12 83 ILE A C 1
ATOM 655 O O . ILE A 1 83 ? -5.651 -8.983 18.317 1.00 97.12 83 ILE A O 1
ATOM 659 N N . GLU A 1 84 ? -4.552 -7.140 17.651 1.00 97.12 84 GLU A N 1
ATOM 660 C CA . GLU A 1 84 ? -5.178 -6.252 18.638 1.00 97.12 84 GLU A CA 1
ATOM 661 C C . GLU A 1 84 ? -6.696 -6.155 18.425 1.00 97.12 84 GLU A C 1
ATOM 663 O O . GLU A 1 84 ? -7.464 -6.331 19.372 1.00 97.12 84 GLU A O 1
ATOM 668 N N . CYS A 1 85 ? -7.146 -5.977 17.180 1.00 96.44 85 CYS A N 1
ATOM 669 C CA . CYS A 1 85 ? -8.561 -5.971 16.806 1.00 96.44 85 CYS A CA 1
ATOM 670 C C . CYS A 1 85 ? -9.263 -7.285 17.175 1.00 96.44 85 CYS A C 1
ATOM 672 O O . CYS A 1 85 ? -10.363 -7.262 17.733 1.00 96.44 85 CYS A O 1
ATOM 674 N N . ALA A 1 86 ? -8.637 -8.433 16.903 1.00 96.31 86 ALA A N 1
ATOM 675 C CA . ALA A 1 86 ? -9.180 -9.738 17.276 1.00 96.31 86 ALA A CA 1
ATOM 676 C C . ALA A 1 86 ? -9.316 -9.883 18.802 1.00 96.31 86 ALA A C 1
ATOM 678 O O . ALA A 1 86 ? -10.356 -10.325 19.298 1.00 96.31 86 ALA A O 1
ATOM 679 N N . THR A 1 87 ? -8.303 -9.439 19.550 1.00 97.62 87 THR A N 1
ATOM 680 C CA . THR A 1 87 ? -8.301 -9.450 21.021 1.00 97.62 87 THR A CA 1
ATOM 681 C C . THR A 1 87 ? -9.393 -8.541 21.589 1.00 97.62 87 THR A C 1
ATOM 683 O O . THR A 1 87 ? -10.131 -8.925 22.503 1.00 97.62 87 THR A O 1
ATOM 686 N N . LEU A 1 88 ? -9.546 -7.339 21.029 1.00 97.94 88 LEU A N 1
ATOM 687 C CA . LEU A 1 88 ? -10.576 -6.390 21.437 1.00 97.94 88 LEU A CA 1
ATOM 688 C C . LEU A 1 88 ? -11.979 -6.941 21.164 1.00 97.94 88 LEU A C 1
ATOM 690 O O . LEU A 1 88 ? -12.847 -6.870 22.033 1.00 97.94 88 LEU A O 1
ATOM 694 N N . LYS A 1 89 ? -12.188 -7.554 19.993 1.00 97.25 89 LYS A N 1
ATOM 695 C CA . LYS A 1 89 ? -13.450 -8.215 19.640 1.00 97.25 89 LYS A CA 1
ATOM 696 C C . LYS A 1 89 ? -13.807 -9.311 20.644 1.00 97.25 89 LYS A C 1
ATOM 698 O O . LYS A 1 89 ? -14.929 -9.329 21.143 1.00 97.25 89 LYS A O 1
ATOM 703 N N . GLN A 1 90 ? -12.850 -10.174 20.986 1.00 97.50 90 GLN A N 1
ATOM 704 C CA . GLN A 1 90 ? -13.052 -11.224 21.986 1.00 97.50 90 GLN A CA 1
ATOM 705 C C . GLN A 1 90 ? -13.405 -10.637 23.362 1.00 97.50 90 GLN A C 1
ATOM 707 O O . GLN A 1 90 ? -14.303 -11.130 24.042 1.00 97.50 90 GLN A O 1
ATOM 712 N N . THR A 1 91 ? -12.733 -9.556 23.763 1.00 97.94 91 THR A N 1
ATOM 713 C CA . THR A 1 91 ? -12.990 -8.881 25.045 1.00 97.94 91 THR A CA 1
ATOM 714 C C . THR A 1 91 ? -14.396 -8.278 25.093 1.00 97.94 91 THR A C 1
ATOM 716 O O . THR A 1 91 ? -15.098 -8.421 26.093 1.00 97.94 91 THR A O 1
ATOM 719 N N . LEU A 1 92 ? -14.843 -7.649 24.002 1.00 97.56 92 LEU A N 1
ATOM 720 C CA . LEU A 1 92 ? -16.200 -7.111 23.886 1.00 97.56 92 LEU A CA 1
ATOM 721 C C . LEU A 1 92 ? -17.268 -8.205 23.973 1.00 97.56 92 LEU A C 1
ATOM 723 O O . LEU A 1 92 ? -18.295 -8.005 24.619 1.00 97.56 92 LEU A O 1
ATOM 727 N N . GLU A 1 93 ? -17.026 -9.360 23.357 1.00 97.81 93 GLU A N 1
ATOM 728 C CA . GLU A 1 93 ? -17.954 -10.491 23.394 1.00 97.81 93 GLU A CA 1
ATOM 729 C C . GLU A 1 93 ? -18.103 -11.060 24.815 1.00 97.81 93 GLU A C 1
ATOM 731 O O . GLU A 1 93 ? -19.224 -11.293 25.276 1.00 97.81 93 GLU A O 1
ATOM 736 N N . LEU A 1 94 ? -16.997 -11.169 25.559 1.00 97.12 94 LEU A N 1
ATOM 737 C CA . LEU A 1 94 ? -17.013 -11.568 26.971 1.00 97.12 94 LEU A CA 1
ATOM 738 C C . LEU A 1 94 ? -17.766 -10.561 27.852 1.00 97.12 94 LEU A C 1
ATOM 740 O O . LEU A 1 94 ? -18.612 -10.960 28.654 1.00 97.12 94 LEU A O 1
ATOM 744 N N . LEU A 1 95 ? -17.514 -9.259 27.676 1.00 97.56 95 LEU A N 1
ATOM 745 C CA . LEU A 1 95 ? -18.232 -8.209 28.407 1.00 97.56 95 LEU A CA 1
ATOM 746 C C . LEU A 1 95 ? -19.733 -8.246 28.111 1.00 97.56 95 LEU A C 1
ATOM 748 O O . LEU A 1 95 ? -20.555 -8.133 29.022 1.00 97.56 95 LEU A O 1
ATOM 752 N N . HIS A 1 96 ? -20.110 -8.445 26.847 1.00 97.81 96 HIS A N 1
ATOM 753 C CA . HIS A 1 96 ? -21.511 -8.574 26.464 1.00 97.81 96 HIS A CA 1
ATOM 754 C C . HIS A 1 96 ? -22.171 -9.776 27.154 1.00 97.81 96 HIS A C 1
ATOM 756 O O . HIS A 1 96 ? -23.264 -9.652 27.713 1.00 97.81 96 HIS A O 1
ATOM 762 N N . GLN A 1 97 ? -21.488 -10.923 27.187 1.00 97.44 97 GLN A N 1
ATOM 763 C CA . GLN A 1 97 ? -21.971 -12.117 27.876 1.00 97.44 97 GLN A CA 1
ATOM 764 C C . GLN A 1 97 ? -22.146 -11.884 29.387 1.00 97.44 97 GLN A C 1
ATOM 766 O O . GLN A 1 97 ? -23.145 -12.320 29.973 1.00 97.44 97 GLN A O 1
ATOM 771 N N . GLU A 1 98 ? -21.219 -11.168 30.025 1.00 97.50 98 GLU A N 1
ATOM 772 C CA . GLU A 1 98 ? -21.310 -10.818 31.442 1.00 97.50 98 GLU A CA 1
ATOM 773 C C . GLU A 1 98 ? -22.485 -9.872 31.728 1.00 97.50 98 GLU A C 1
ATOM 775 O O . GLU A 1 98 ? -23.249 -10.106 32.671 1.00 97.50 98 GLU A O 1
ATOM 780 N N . ILE A 1 99 ? -22.703 -8.858 30.884 1.00 97.44 99 ILE A N 1
ATOM 781 C CA . ILE A 1 99 ? -23.852 -7.943 30.985 1.00 97.44 99 ILE A CA 1
ATOM 782 C C . ILE A 1 99 ? -25.170 -8.718 30.890 1.00 97.44 99 ILE A C 1
ATOM 784 O O . ILE A 1 99 ? -26.061 -8.539 31.722 1.00 97.44 99 ILE A O 1
ATOM 788 N N . VAL A 1 100 ? -25.302 -9.617 29.911 1.00 97.44 100 VAL A N 1
ATOM 789 C CA . VAL A 1 100 ? -26.518 -10.427 29.740 1.00 97.44 100 VAL A CA 1
ATOM 790 C C . VAL A 1 100 ? -26.743 -11.340 30.952 1.00 97.44 100 VAL A C 1
ATOM 792 O O . VAL A 1 100 ? -27.846 -11.387 31.504 1.00 97.44 100 VAL A O 1
ATOM 795 N N . SER A 1 101 ? -25.692 -12.015 31.427 1.00 97.81 101 SER A N 1
ATOM 796 C CA . SER A 1 101 ? -25.745 -12.905 32.596 1.00 97.81 101 SER A CA 1
ATOM 797 C C . SER A 1 101 ? -26.137 -12.166 33.880 1.00 97.81 101 SER A C 1
ATOM 799 O O . SER A 1 101 ? -27.023 -12.601 34.625 1.00 97.81 101 SER A O 1
ATOM 801 N N . THR A 1 102 ? -25.513 -11.017 34.142 1.00 97.62 102 THR A N 1
ATOM 802 C CA . THR A 1 102 ? -25.794 -10.190 35.324 1.00 97.62 102 THR A CA 1
ATOM 803 C C . THR A 1 102 ? -27.189 -9.567 35.266 1.00 97.62 102 THR A C 1
ATOM 805 O O . THR A 1 102 ? -27.904 -9.595 36.272 1.00 97.62 102 THR A O 1
ATOM 808 N N . SER A 1 103 ? -27.627 -9.095 34.096 1.00 97.75 103 SER A N 1
ATOM 809 C CA . SER A 1 103 ? -28.980 -8.571 33.870 1.00 97.75 103 SER A CA 1
ATOM 810 C C . SER A 1 103 ? -30.062 -9.626 34.129 1.00 97.75 103 SER A C 1
ATOM 812 O O . SER A 1 103 ? -31.049 -9.357 34.826 1.00 97.75 103 SER A O 1
ATOM 814 N N . SER A 1 104 ? -29.848 -10.863 33.665 1.00 97.44 104 SER A N 1
ATOM 815 C CA . SER A 1 104 ? -30.759 -11.981 33.936 1.00 97.44 104 SER A CA 1
ATOM 816 C C . SER A 1 104 ? -30.882 -12.253 35.439 1.00 97.44 104 SER A C 1
ATOM 818 O O . SER A 1 104 ? -31.990 -12.290 35.978 1.00 97.44 104 SER A O 1
ATOM 820 N N . LYS A 1 105 ? -29.749 -12.355 36.151 1.00 98.00 105 LYS A N 1
ATOM 821 C CA . LYS A 1 105 ? -29.726 -12.567 37.613 1.00 98.00 105 LYS A CA 1
ATOM 822 C C . LYS A 1 105 ? -30.409 -11.429 38.377 1.00 98.00 105 LYS A C 1
ATOM 824 O O . LYS A 1 105 ? -31.079 -11.666 39.383 1.00 98.00 105 LYS A O 1
ATOM 829 N N . LEU A 1 106 ? -30.242 -10.185 37.926 1.00 98.00 106 LEU A N 1
ATOM 830 C CA . LEU A 1 106 ? -30.895 -9.027 38.536 1.00 98.00 106 LEU A CA 1
ATOM 831 C C . LEU A 1 106 ? -32.414 -9.076 38.341 1.00 98.00 106 LEU A C 1
ATOM 833 O O . LEU A 1 106 ? -33.160 -8.809 39.284 1.00 98.00 106 LEU A O 1
ATOM 837 N N . THR A 1 107 ? -32.869 -9.439 37.143 1.00 97.56 107 THR A N 1
ATOM 838 C CA . THR A 1 107 ? -34.294 -9.595 36.824 1.00 97.56 107 THR A CA 1
ATOM 839 C C . THR A 1 107 ? -34.937 -10.685 37.681 1.00 97.56 107 THR A C 1
ATOM 841 O O . THR A 1 107 ? -35.997 -10.462 38.264 1.00 97.56 107 THR A O 1
ATOM 844 N N . GLU A 1 108 ? -34.262 -11.824 37.847 1.00 97.94 108 GLU A N 1
ATOM 845 C CA . GLU A 1 108 ? -34.716 -12.917 38.713 1.00 97.94 108 GLU A CA 1
ATOM 846 C C . GLU A 1 108 ? -34.832 -12.476 40.182 1.00 97.94 108 GLU A C 1
ATOM 848 O O . GLU A 1 108 ? -35.862 -12.701 40.824 1.00 97.94 108 GLU A O 1
ATOM 853 N N . LYS A 1 109 ? -33.823 -11.760 40.705 1.00 97.81 109 LYS A N 1
ATOM 854 C CA . LYS A 1 109 ? -33.878 -11.184 42.060 1.00 97.81 109 LYS A CA 1
ATOM 855 C C . LYS A 1 109 ? -35.030 -10.196 42.220 1.00 97.81 109 LYS A C 1
ATOM 857 O O . LYS A 1 109 ? -35.739 -10.256 43.223 1.00 97.81 109 LYS A O 1
ATOM 862 N N . ARG A 1 110 ? -35.243 -9.300 41.249 1.00 98.00 110 ARG A N 1
ATOM 863 C CA . ARG A 1 110 ? -36.376 -8.358 41.271 1.00 98.00 110 ARG A CA 1
ATOM 864 C C . ARG A 1 110 ? -37.702 -9.108 41.337 1.00 98.00 110 ARG A C 1
ATOM 866 O O . ARG A 1 110 ? -38.505 -8.811 42.214 1.00 98.00 110 ARG A O 1
ATOM 873 N N . LEU A 1 111 ? -37.887 -10.126 40.495 1.00 98.25 111 LEU A N 1
ATOM 874 C CA . LEU A 1 111 ? -39.091 -10.956 40.496 1.00 98.25 111 LEU A CA 1
ATOM 875 C C . LEU A 1 111 ? -39.315 -11.652 41.850 1.00 98.25 111 LEU A C 1
ATOM 877 O O . LEU A 1 111 ? -40.440 -11.682 42.347 1.00 98.25 111 LEU A O 1
ATOM 881 N N . PHE A 1 112 ? -38.258 -12.187 42.468 1.00 98.38 112 PHE A N 1
ATOM 882 C CA . PHE A 1 112 ? -38.332 -12.803 43.795 1.00 98.38 112 PHE A CA 1
ATOM 883 C C . PHE A 1 112 ? -38.800 -11.817 44.877 1.00 98.38 112 PHE A C 1
ATOM 885 O O . PHE A 1 112 ? -39.678 -12.149 45.684 1.00 98.38 112 PHE A O 1
ATOM 892 N N . TYR A 1 113 ? -38.242 -10.603 44.897 1.00 98.12 113 TYR A N 1
ATOM 893 C CA . TYR A 1 113 ? -38.643 -9.582 45.865 1.00 98.12 113 TYR A CA 1
ATOM 894 C C . TYR A 1 113 ? -40.071 -9.096 45.621 1.00 98.12 113 TYR A C 1
ATOM 896 O O . TYR A 1 113 ? -40.826 -9.002 46.585 1.00 98.12 113 TYR A O 1
ATOM 904 N N . THR A 1 114 ? -40.478 -8.887 44.365 1.00 98.25 114 THR A N 1
ATOM 905 C CA . THR A 1 114 ? -41.865 -8.542 44.014 1.00 98.25 114 THR A CA 1
ATOM 906 C C . THR A 1 114 ? -42.847 -9.588 44.544 1.00 98.25 114 THR A C 1
ATOM 908 O O . THR A 1 114 ? -43.739 -9.241 45.313 1.00 98.25 114 THR A O 1
ATOM 911 N N . LYS A 1 115 ? -42.612 -10.880 44.267 1.00 98.06 115 LYS A N 1
ATOM 912 C CA . LYS A 1 115 ? -43.441 -11.984 44.794 1.00 98.06 115 LYS A CA 1
ATOM 913 C C . LYS A 1 115 ? -43.475 -12.022 46.323 1.00 98.06 115 LYS A C 1
ATOM 915 O O . LYS A 1 115 ? -44.486 -12.365 46.934 1.00 98.06 115 LYS A O 1
ATOM 920 N N . THR A 1 116 ? -42.353 -11.703 46.967 1.00 97.56 116 THR A N 1
ATOM 921 C CA . THR A 1 116 ? -42.268 -11.671 48.432 1.00 97.56 116 THR A CA 1
ATOM 922 C C . THR A 1 116 ? -43.087 -10.524 49.014 1.00 97.56 116 THR A C 1
ATOM 924 O O . THR A 1 116 ? -43.802 -10.748 49.990 1.00 97.56 116 THR A O 1
ATOM 927 N N . ILE A 1 117 ? -43.011 -9.333 48.413 1.00 97.56 117 ILE A N 1
ATOM 928 C CA . ILE A 1 117 ? -43.803 -8.163 48.802 1.00 97.56 117 ILE A CA 1
ATOM 929 C C . ILE A 1 117 ? -45.289 -8.463 48.619 1.00 97.56 117 ILE A C 1
ATOM 931 O O . ILE A 1 117 ? -46.031 -8.326 49.582 1.00 97.56 117 ILE A O 1
ATOM 935 N N . GLU A 1 118 ? -45.707 -8.968 47.454 1.00 97.56 118 GLU A N 1
ATOM 936 C CA . GLU A 1 118 ? -47.101 -9.354 47.185 1.00 97.56 118 GLU A CA 1
ATOM 937 C C . GLU A 1 118 ? -47.641 -10.314 48.254 1.00 97.56 118 GLU A C 1
ATOM 939 O O . GLU A 1 118 ? -48.699 -10.077 48.835 1.00 97.56 118 GLU A O 1
ATOM 944 N N . ARG A 1 119 ? -46.875 -11.359 48.599 1.00 97.56 119 ARG A N 1
ATOM 945 C CA . ARG A 1 119 ? -47.246 -12.308 49.660 1.00 97.56 119 ARG A CA 1
ATOM 946 C C . ARG A 1 119 ? -47.388 -11.639 51.030 1.00 97.56 119 ARG A C 1
ATOM 948 O O . ARG A 1 119 ? -48.274 -12.012 51.797 1.00 97.56 119 ARG A O 1
ATOM 955 N N . LEU A 1 120 ? -46.498 -10.710 51.375 1.00 97.06 120 LEU A N 1
ATOM 956 C CA . LEU A 1 120 ? -46.574 -9.977 52.642 1.00 97.06 120 LEU A CA 1
ATOM 957 C C . LEU A 1 120 ? -47.769 -9.019 52.663 1.00 97.06 120 LEU A C 1
ATOM 959 O O . LEU A 1 120 ? -48.453 -8.942 53.679 1.00 97.06 120 LEU A O 1
ATOM 963 N N . THR A 1 121 ? -48.057 -8.352 51.545 1.00 97.25 121 THR A N 1
ATOM 964 C CA . THR A 1 121 ? -49.224 -7.479 51.384 1.00 97.25 121 THR A CA 1
ATOM 965 C C . THR A 1 121 ? -50.527 -8.256 51.556 1.00 97.25 121 THR A C 1
ATOM 967 O O . THR A 1 121 ? -51.386 -7.804 52.306 1.00 97.25 121 THR A O 1
ATOM 970 N N . VAL A 1 122 ? -50.657 -9.445 50.952 1.00 96.62 122 VAL A N 1
ATOM 971 C CA . VAL A 1 122 ? -51.836 -10.313 51.142 1.00 96.62 122 VAL A CA 1
ATOM 972 C C . VAL A 1 122 ? -52.002 -10.698 52.614 1.00 96.62 122 VAL A C 1
ATOM 974 O O . VAL A 1 122 ? -53.070 -10.491 53.178 1.00 96.62 122 VAL A O 1
ATOM 977 N N . LYS A 1 123 ? -50.934 -11.164 53.278 1.00 96.06 123 LYS A N 1
ATOM 978 C CA . LYS A 1 123 ? -50.987 -11.506 54.713 1.00 96.06 123 LYS A CA 1
ATOM 979 C C . LYS A 1 123 ? -51.381 -10.321 55.599 1.00 96.06 123 LYS A C 1
ATOM 981 O O . LYS A 1 123 ? -52.075 -10.501 56.596 1.00 96.06 123 LYS A O 1
ATOM 986 N N . LEU A 1 124 ? -50.906 -9.120 55.271 1.00 95.31 124 LEU A N 1
ATOM 987 C CA . LEU A 1 124 ? -51.253 -7.906 56.006 1.00 95.31 124 LEU A CA 1
ATOM 988 C C . LEU A 1 124 ? -52.731 -7.545 55.813 1.00 95.31 124 LEU A C 1
ATOM 990 O O . LEU A 1 124 ? -53.411 -7.226 56.785 1.00 95.31 124 LEU A O 1
ATOM 994 N N . GLN A 1 125 ? -53.229 -7.645 54.582 1.00 95.25 125 GLN A N 1
ATOM 995 C CA . GLN A 1 125 ? -54.632 -7.412 54.254 1.00 95.25 125 GLN A CA 1
ATOM 996 C C . GLN A 1 125 ? -55.550 -8.399 54.996 1.00 95.25 125 GLN A C 1
ATOM 998 O O . GLN A 1 125 ? -56.499 -7.971 55.647 1.00 95.25 125 GLN A O 1
ATOM 1003 N N . GLU A 1 126 ? -55.212 -9.694 55.002 1.00 93.31 126 GLU A N 1
ATOM 1004 C CA . GLU A 1 126 ? -55.934 -10.730 55.759 1.00 93.31 126 GLU A CA 1
ATOM 1005 C C . GLU A 1 126 ? -55.991 -10.412 57.265 1.00 93.31 126 GLU A C 1
ATOM 1007 O O . GLU A 1 126 ? -57.040 -10.537 57.899 1.00 93.31 126 GLU A O 1
ATOM 1012 N N . GLN A 1 127 ? -54.875 -9.965 57.856 1.00 92.00 127 GLN A N 1
ATOM 1013 C CA . GLN A 1 127 ? -54.825 -9.545 59.264 1.00 92.00 127 GLN A CA 1
ATOM 1014 C C . GLN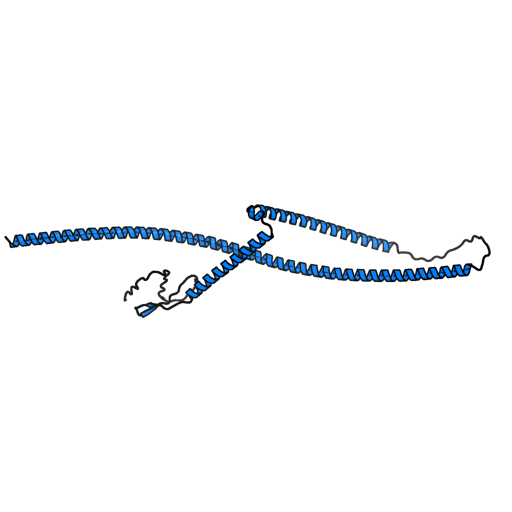 A 1 127 ? -55.726 -8.332 59.531 1.00 92.00 127 GLN A C 1
ATOM 1016 O O . GLN A 1 127 ? -56.403 -8.271 60.560 1.00 92.00 127 GLN A O 1
ATOM 1021 N N . GLN A 1 128 ? -55.745 -7.366 58.613 1.00 92.12 128 GLN A N 1
ATOM 1022 C CA . GLN A 1 128 ? -56.545 -6.153 58.743 1.00 92.12 128 GLN A CA 1
ATOM 1023 C C . GLN A 1 128 ? -58.047 -6.440 58.606 1.00 92.12 128 GLN A C 1
ATOM 1025 O O . GLN A 1 128 ? -58.847 -5.904 59.376 1.00 92.12 128 GLN A O 1
ATOM 1030 N N . GLU A 1 129 ? -58.429 -7.338 57.700 1.00 92.06 129 GLU A N 1
ATOM 1031 C CA . GLU A 1 129 ? -59.799 -7.843 57.564 1.00 92.06 129 GLU A CA 1
ATOM 1032 C C . GLU A 1 129 ? -60.238 -8.633 58.801 1.00 92.06 129 GLU A C 1
ATOM 1034 O O . GLU A 1 129 ? -61.336 -8.412 59.318 1.00 92.06 129 GLU A O 1
ATOM 1039 N N . TRP A 1 130 ? -59.364 -9.490 59.341 1.00 92.50 130 TRP A N 1
ATOM 1040 C CA . TRP A 1 130 ? -59.622 -10.224 60.581 1.00 92.50 130 TRP A CA 1
ATOM 1041 C C . TRP A 1 130 ? -59.859 -9.283 61.773 1.00 92.50 130 TRP A C 1
ATOM 1043 O O . TRP A 1 130 ? -60.825 -9.460 62.520 1.00 92.50 130 TRP A O 1
ATOM 1053 N N . LEU A 1 131 ? -59.036 -8.238 61.923 1.00 88.56 131 LEU A N 1
ATOM 1054 C CA . LEU A 1 131 ? -59.224 -7.198 62.942 1.00 88.56 131 LEU A CA 1
ATOM 1055 C C . LEU A 1 131 ? -60.529 -6.415 62.738 1.00 88.56 131 LEU A C 1
ATOM 1057 O O . LEU A 1 131 ? -61.244 -6.152 63.707 1.00 88.56 131 LEU A O 1
ATOM 1061 N N . GLY A 1 132 ? -60.866 -6.068 61.493 1.00 87.38 132 GLY A N 1
ATOM 1062 C CA . GLY A 1 132 ? -62.130 -5.410 61.154 1.00 87.38 132 GLY A CA 1
ATOM 1063 C C . GLY A 1 132 ? -63.348 -6.255 61.540 1.00 87.38 132 GLY A C 1
ATOM 1064 O O . GLY A 1 132 ? -64.270 -5.758 62.193 1.00 87.38 132 GLY A O 1
ATOM 1065 N N . ALA A 1 133 ? -63.322 -7.553 61.224 1.00 83.75 133 ALA A N 1
ATOM 1066 C CA . ALA A 1 133 ? -64.366 -8.502 61.606 1.00 83.75 133 ALA A CA 1
ATOM 1067 C C . ALA A 1 133 ? -64.474 -8.673 63.132 1.00 83.75 133 ALA A C 1
ATOM 1069 O O . ALA A 1 133 ? -65.580 -8.762 63.672 1.00 83.75 133 ALA A O 1
ATOM 1070 N N . PHE A 1 134 ? -63.344 -8.682 63.847 1.00 76.38 134 PHE A N 1
ATOM 1071 C CA . PHE A 1 134 ? -63.324 -8.741 65.309 1.00 76.38 134 PHE A CA 1
ATOM 1072 C C . PHE A 1 134 ? -63.954 -7.490 65.938 1.00 76.38 134 PHE A C 1
ATOM 1074 O O . PHE A 1 134 ? -64.766 -7.603 66.858 1.00 76.38 134 PHE A O 1
ATOM 1081 N N . LYS A 1 135 ? -63.646 -6.301 65.406 1.00 79.62 135 LYS A N 1
ATOM 1082 C CA . LYS A 1 135 ? -64.189 -5.023 65.885 1.00 79.62 135 LYS A CA 1
ATOM 1083 C C . LYS A 1 135 ? -65.714 -4.946 65.741 1.00 79.62 135 LYS A C 1
ATOM 1085 O O . LYS A 1 135 ? -66.393 -4.621 66.711 1.00 79.62 135 LYS A O 1
ATOM 1090 N N . LEU A 1 136 ? -66.257 -5.372 64.597 1.00 72.00 136 LEU A N 1
ATOM 1091 C CA . LEU A 1 136 ? -67.708 -5.497 64.376 1.00 72.00 136 LEU A CA 1
ATOM 1092 C C . LEU A 1 136 ? -68.375 -6.469 65.366 1.00 72.00 136 LEU A C 1
ATOM 1094 O O . LEU A 1 136 ? -69.495 -6.232 65.815 1.00 72.00 136 LEU A O 1
ATOM 1098 N N . LYS A 1 137 ? -67.685 -7.551 65.750 1.00 67.25 137 LYS A N 1
ATOM 1099 C CA . LYS A 1 137 ? -68.176 -8.518 66.746 1.00 67.25 137 LYS A CA 1
ATOM 1100 C C . LYS A 1 137 ? -68.230 -7.924 68.156 1.00 67.25 137 LYS A C 1
ATOM 1102 O O . LYS A 1 137 ? -69.184 -8.185 68.885 1.00 67.25 137 LYS A O 1
ATOM 1107 N N . VAL A 1 138 ? -67.239 -7.119 68.539 1.00 59.91 138 VAL A N 1
ATOM 1108 C CA . VAL A 1 138 ? -67.206 -6.419 69.836 1.00 59.91 138 VAL A CA 1
ATOM 1109 C C . VAL A 1 138 ? -68.280 -5.329 69.894 1.00 59.91 138 VAL A C 1
ATOM 1111 O O . VAL A 1 138 ? -69.013 -5.255 70.878 1.00 59.91 138 VAL A O 1
ATOM 1114 N N . GLU A 1 139 ? -68.455 -4.554 68.823 1.00 54.09 139 GLU A N 1
ATOM 1115 C CA . GLU A 1 139 ? -69.489 -3.511 68.732 1.00 54.09 139 GLU A CA 1
ATOM 1116 C C . GLU A 1 139 ? -70.914 -4.104 68.727 1.00 54.09 139 GLU A C 1
ATOM 1118 O O . GLU A 1 139 ? -71.799 -3.593 69.414 1.00 54.09 139 GLU A O 1
ATOM 1123 N N . ALA A 1 140 ? -71.133 -5.255 68.075 1.00 51.94 140 ALA A N 1
ATOM 1124 C CA . ALA A 1 140 ? -72.398 -5.996 68.151 1.00 51.94 140 ALA A CA 1
ATOM 1125 C C . ALA A 1 140 ? -72.680 -6.593 69.549 1.00 51.94 140 ALA A C 1
ATOM 1127 O O . ALA A 1 140 ? -73.837 -6.820 69.906 1.00 51.94 140 ALA A O 1
ATOM 1128 N N . SER A 1 141 ? -71.638 -6.818 70.358 1.00 49.22 141 SER A N 1
ATOM 1129 C CA . SER A 1 141 ? -71.746 -7.334 71.732 1.00 49.22 141 SER A CA 1
ATOM 1130 C C . SER A 1 141 ? -71.959 -6.220 72.768 1.00 49.22 141 SER A C 1
ATOM 1132 O O . SER A 1 141 ? -72.581 -6.451 73.802 1.00 49.22 141 SER A O 1
ATOM 1134 N N . GLN A 1 142 ? -71.491 -4.998 72.493 1.00 43.53 142 GLN A N 1
ATOM 1135 C CA . GLN A 1 142 ? -71.609 -3.842 73.395 1.00 43.53 142 GLN A CA 1
ATOM 1136 C C . GLN A 1 142 ? -72.977 -3.136 73.355 1.00 43.53 142 GLN A C 1
ATOM 1138 O O . GLN A 1 142 ? -73.263 -2.319 74.226 1.00 43.53 142 GLN A O 1
ATOM 1143 N N . SER A 1 143 ? -73.889 -3.505 72.447 1.00 43.44 143 SER A N 1
ATOM 1144 C CA . SER A 1 143 ? -75.288 -3.033 72.490 1.00 43.44 143 SER A CA 1
ATOM 1145 C C . SER A 1 143 ? -76.132 -3.681 73.608 1.00 43.44 143 SER A C 1
ATOM 1147 O O . SER A 1 143 ? -77.317 -3.365 73.743 1.00 43.44 143 SER A O 1
ATOM 1149 N N . LYS A 1 144 ? -75.562 -4.576 74.427 1.00 44.50 144 LYS A N 1
ATOM 1150 C CA . LYS A 1 144 ? -76.214 -5.136 75.620 1.00 44.50 144 LYS A CA 1
ATOM 1151 C C . LYS A 1 144 ? -75.244 -5.218 76.800 1.00 44.50 144 LYS A C 1
ATOM 1153 O O . LYS A 1 144 ? -74.856 -6.312 77.174 1.00 44.50 144 LYS A O 1
ATOM 1158 N N . GLN A 1 145 ? -74.881 -4.075 77.384 1.00 33.88 145 GLN A N 1
ATOM 1159 C CA . GLN A 1 145 ? -74.753 -3.861 78.840 1.00 33.88 145 GLN A CA 1
ATOM 1160 C C . GLN A 1 145 ? -74.026 -2.538 79.113 1.00 33.88 145 GLN A C 1
ATOM 1162 O O . GLN A 1 145 ? -72.808 -2.437 79.015 1.00 33.88 145 GLN A O 1
ATOM 1167 N N . ASN A 1 146 ? -74.796 -1.531 79.526 1.00 41.66 146 ASN A N 1
ATOM 1168 C CA . ASN A 1 146 ? -74.303 -0.550 80.489 1.00 41.66 146 ASN A CA 1
ATOM 1169 C C . ASN A 1 146 ? -74.114 -1.264 81.839 1.00 41.66 146 ASN A C 1
ATOM 1171 O O . ASN A 1 146 ? -74.925 -2.150 82.118 1.00 41.66 146 ASN A O 1
ATOM 1175 N N . LEU A 1 147 ? -73.130 -0.846 82.661 1.00 35.12 147 LEU A N 1
ATOM 1176 C CA . LEU A 1 147 ? -73.278 -0.512 84.100 1.00 35.12 147 LEU A CA 1
ATOM 1177 C C . LEU A 1 147 ? -71.950 -0.627 84.920 1.00 35.12 147 LEU A C 1
ATOM 1179 O O . LEU A 1 147 ? -71.357 -1.697 84.975 1.00 35.12 147 LEU A O 1
ATOM 1183 N N . LEU A 1 148 ? -71.602 0.473 85.629 1.00 37.66 148 LEU A N 1
ATOM 1184 C CA . LEU A 1 148 ? -70.711 0.651 86.818 1.00 37.66 148 LEU A CA 1
ATOM 1185 C C . LEU A 1 148 ? -69.174 0.549 86.623 1.00 37.66 148 LEU A C 1
ATOM 1187 O O . LEU A 1 148 ? -68.661 -0.445 86.136 1.00 37.66 148 LEU A O 1
ATOM 1191 N N . GLN A 1 149 ? -68.397 1.629 86.826 1.00 31.50 149 GLN A N 1
ATOM 1192 C CA . GLN A 1 149 ? -67.913 2.259 88.084 1.00 31.50 149 GLN A CA 1
ATOM 1193 C C . GLN A 1 149 ? -66.662 1.574 88.672 1.00 31.50 149 GLN A C 1
ATOM 1195 O O . GLN A 1 149 ? -66.684 0.377 88.919 1.00 31.50 149 GLN A O 1
ATOM 1200 N N . GLY A 1 150 ? -65.619 2.355 89.005 1.00 29.59 150 GLY A N 1
ATOM 1201 C CA . GLY A 1 150 ? -64.694 1.975 90.086 1.00 29.59 150 GLY A CA 1
ATOM 1202 C C . GLY A 1 150 ? -63.194 2.200 89.864 1.00 29.59 150 GLY A C 1
ATOM 1203 O O . GLY A 1 150 ? -62.508 1.415 89.229 1.00 29.59 150 GLY A O 1
ATOM 1204 N N . GLN A 1 151 ? -62.708 3.266 90.488 1.00 34.47 151 GLN A N 1
ATOM 1205 C CA . GLN A 1 151 ? -61.348 3.605 90.929 1.00 34.47 151 GLN A CA 1
ATOM 1206 C C . GLN A 1 151 ? -60.626 2.489 91.733 1.00 34.47 151 GLN A C 1
ATOM 1208 O O . GLN A 1 151 ? -61.274 1.879 92.572 1.00 34.47 151 GLN A O 1
ATOM 1213 N N . SER A 1 152 ? -59.294 2.316 91.595 1.00 31.89 152 SER A N 1
ATOM 1214 C CA . SER A 1 152 ? -58.312 2.280 92.719 1.00 31.89 152 SER A CA 1
ATOM 1215 C C . SER A 1 152 ? -56.872 1.916 92.302 1.00 31.89 152 SER A C 1
ATOM 1217 O O . SER A 1 152 ? -56.646 1.111 91.406 1.00 31.89 152 SER A O 1
ATOM 1219 N N . HIS A 1 153 ? -55.910 2.499 93.026 1.00 36.19 153 HIS A N 1
ATOM 1220 C CA . HIS A 1 153 ? -54.466 2.222 93.064 1.00 36.19 153 HIS A CA 1
ATOM 1221 C C . HIS A 1 153 ? -54.069 0.750 93.308 1.00 36.19 153 HIS A C 1
ATOM 1223 O O . HIS A 1 153 ? -54.825 0.000 93.916 1.00 36.19 153 HIS A O 1
ATOM 1229 N N . GLY A 1 154 ? -52.814 0.397 92.987 1.00 28.30 154 GLY A N 1
ATOM 1230 C CA . GLY A 1 154 ? -52.171 -0.817 93.507 1.00 28.30 154 GLY A CA 1
ATOM 1231 C C . GLY A 1 154 ? -50.765 -1.082 92.960 1.00 28.30 154 GLY A C 1
ATOM 1232 O O . GLY A 1 154 ? -50.603 -1.509 91.826 1.00 28.30 154 GLY A O 1
ATOM 1233 N N . ILE A 1 155 ? -49.759 -0.826 93.793 1.00 35.12 155 ILE A N 1
ATOM 1234 C CA . ILE A 1 155 ? -48.330 -1.153 93.650 1.00 35.12 155 ILE A CA 1
ATOM 1235 C C . ILE A 1 155 ? -48.128 -2.689 93.669 1.00 35.12 155 ILE A C 1
ATOM 1237 O O . ILE A 1 155 ? -48.795 -3.340 94.467 1.00 35.12 155 ILE A O 1
ATOM 1241 N N . ASN A 1 156 ? -47.215 -3.267 92.863 1.00 32.78 156 ASN A N 1
ATOM 1242 C CA . ASN A 1 156 ? -45.963 -3.945 93.293 1.00 32.78 156 ASN A CA 1
ATOM 1243 C C . ASN A 1 156 ? -45.402 -5.021 92.325 1.00 32.78 156 ASN A C 1
ATOM 1245 O O . ASN A 1 156 ? -46.124 -5.859 91.803 1.00 32.78 156 ASN A O 1
ATOM 1249 N N . SER A 1 157 ? -44.062 -5.057 92.301 1.00 32.59 157 SER A N 1
ATOM 1250 C CA . SER A 1 157 ? -43.164 -6.230 92.268 1.00 32.59 157 SER A CA 1
ATOM 1251 C C . SER A 1 157 ? -42.895 -7.038 90.980 1.00 32.59 157 SER A C 1
ATOM 1253 O O . SER A 1 157 ? -43.658 -7.903 90.572 1.00 32.59 157 SER A O 1
ATOM 1255 N N . CYS A 1 158 ? -41.676 -6.811 90.468 1.00 35.03 158 CYS A N 1
ATOM 1256 C CA . CYS A 1 158 ? -40.604 -7.785 90.194 1.00 35.03 158 CYS A CA 1
ATOM 1257 C C . CYS A 1 158 ? -40.897 -9.050 89.360 1.00 35.03 158 CYS A C 1
ATOM 1259 O O . CYS A 1 158 ? -41.503 -10.011 89.822 1.00 35.03 158 CYS A O 1
ATOM 1261 N N . GLY A 1 159 ? -40.260 -9.102 88.187 1.00 29.45 159 GLY A N 1
ATOM 1262 C CA . GLY A 1 159 ? -39.965 -10.323 87.441 1.00 29.45 159 GLY A CA 1
ATOM 1263 C C . GLY A 1 159 ? -38.691 -10.126 86.621 1.00 29.45 159 GLY A C 1
ATOM 1264 O O . GLY A 1 159 ? -38.735 -9.594 85.518 1.00 29.45 159 GLY A O 1
ATOM 1265 N N . SER A 1 160 ? -37.552 -10.498 87.205 1.00 43.88 160 SER A N 1
ATOM 1266 C CA . SER A 1 160 ? -36.252 -10.591 86.536 1.00 43.88 160 SER A CA 1
ATOM 1267 C C . SER A 1 160 ? -36.281 -11.656 85.436 1.00 43.88 160 SER A C 1
ATOM 1269 O O . SER A 1 160 ? -36.741 -12.770 85.683 1.00 43.88 160 SER A O 1
ATOM 1271 N N . LEU A 1 161 ? -35.731 -11.341 84.260 1.00 37.12 161 LEU A N 1
ATOM 1272 C CA . LEU A 1 161 ? -35.097 -12.324 83.381 1.00 37.12 161 LEU A CA 1
ATOM 1273 C C . LEU A 1 161 ? -34.049 -11.632 82.504 1.00 37.12 161 LEU A C 1
ATOM 1275 O O . LEU A 1 161 ? -34.319 -11.063 81.451 1.00 37.12 161 LEU A O 1
ATOM 1279 N N . ASP A 1 162 ? -32.844 -11.646 83.055 1.00 41.00 162 ASP A N 1
ATOM 1280 C CA . ASP A 1 162 ? -31.558 -11.794 82.389 1.00 41.00 162 ASP A CA 1
ATOM 1281 C C . ASP A 1 162 ? -31.612 -12.177 80.892 1.00 41.00 162 ASP A C 1
ATOM 1283 O O . ASP A 1 162 ? -32.115 -13.241 80.521 1.00 41.00 162 ASP A O 1
ATOM 1287 N N . LYS A 1 163 ? -31.026 -11.323 80.041 1.00 42.19 163 LYS A N 1
ATOM 1288 C CA . LYS A 1 163 ? -30.084 -11.743 78.991 1.00 42.19 163 LYS A CA 1
ATOM 1289 C C . LYS A 1 163 ? -29.360 -10.533 78.413 1.00 42.19 163 LYS A C 1
ATOM 1291 O O . LYS A 1 163 ? -29.892 -9.767 77.611 1.00 42.19 163 LYS A O 1
ATOM 1296 N N . GLY A 1 164 ? -28.119 -10.378 78.857 1.00 46.34 164 GLY A N 1
ATOM 1297 C CA . GLY A 1 164 ? -27.149 -9.484 78.249 1.00 46.34 164 GLY A CA 1
ATOM 1298 C C . GLY A 1 164 ? -26.778 -9.863 76.809 1.00 46.34 164 GLY A C 1
ATOM 1299 O O . GLY A 1 164 ? -26.989 -10.985 76.351 1.00 46.34 164 GLY A O 1
ATOM 1300 N N . ASN A 1 165 ? -26.134 -8.884 76.168 1.00 51.41 165 ASN A N 1
ATOM 1301 C CA . ASN A 1 165 ? -25.307 -8.947 74.957 1.00 51.41 165 ASN A CA 1
ATOM 1302 C C . ASN A 1 165 ? -26.015 -9.021 73.588 1.00 51.41 165 ASN A C 1
ATOM 1304 O O . ASN A 1 165 ? -25.985 -10.051 72.928 1.00 51.41 165 ASN A O 1
ATOM 1308 N N . ASP A 1 166 ? -26.499 -7.875 73.083 1.00 50.22 166 ASP A N 1
ATOM 1309 C CA . ASP A 1 166 ? -26.726 -7.665 71.630 1.00 50.22 166 ASP A CA 1
ATOM 1310 C C . ASP A 1 166 ? -26.316 -6.259 71.115 1.00 50.22 166 ASP A C 1
ATOM 1312 O O . ASP A 1 166 ? -26.570 -5.880 69.975 1.00 50.22 166 ASP A O 1
ATOM 1316 N N . MET A 1 167 ? -25.640 -5.439 71.930 1.00 52.09 167 MET A N 1
ATOM 1317 C CA . MET A 1 167 ? -25.154 -4.122 71.471 1.00 52.09 167 MET A CA 1
ATOM 1318 C C . MET A 1 167 ? -23.805 -4.200 70.733 1.00 52.09 167 MET A C 1
ATOM 1320 O O . MET A 1 167 ? -23.515 -3.348 69.898 1.00 52.09 167 MET A O 1
ATOM 1324 N N . GLY A 1 168 ? -23.000 -5.242 70.979 1.00 55.34 168 GLY A N 1
ATOM 1325 C CA . GLY A 1 168 ? -21.713 -5.446 70.299 1.00 55.34 168 GLY A CA 1
ATOM 1326 C C . GLY A 1 168 ? -21.839 -5.972 68.861 1.00 55.34 168 GLY A C 1
ATOM 1327 O O . GLY A 1 168 ? -21.036 -5.608 68.005 1.00 55.34 168 GLY A O 1
ATOM 1328 N N . SER A 1 169 ? -22.870 -6.776 68.570 1.00 58.28 169 SER A N 1
ATOM 1329 C CA . SER A 1 169 ? -23.083 -7.379 67.242 1.00 58.28 169 SER A CA 1
ATOM 1330 C C . SER A 1 169 ? -23.518 -6.338 66.199 1.00 58.28 169 SER A C 1
ATOM 1332 O O . SER A 1 169 ? -22.926 -6.249 65.123 1.00 58.28 169 SER A O 1
ATOM 1334 N N . LYS A 1 170 ? -24.461 -5.452 66.552 1.00 63.56 170 LYS A N 1
ATOM 1335 C CA . LYS A 1 170 ? -24.950 -4.383 65.657 1.00 63.56 170 LYS A CA 1
ATOM 1336 C C . LYS A 1 170 ? -23.896 -3.314 65.362 1.00 63.56 170 LYS A C 1
ATOM 1338 O O . LYS A 1 170 ? -23.855 -2.779 64.257 1.00 63.56 170 LYS A O 1
ATOM 1343 N N . GLN A 1 171 ? -23.022 -3.015 66.324 1.00 65.31 171 GLN A N 1
ATOM 1344 C CA . GLN A 1 171 ? -21.930 -2.058 66.131 1.00 65.31 171 GLN A CA 1
ATOM 1345 C C . GLN A 1 171 ? -20.829 -2.610 65.206 1.00 65.31 171 GLN A C 1
ATOM 1347 O O . GLN A 1 171 ? -20.245 -1.850 64.431 1.00 65.31 171 GLN A O 1
ATOM 1352 N N . GLY A 1 172 ? -20.567 -3.922 65.256 1.00 70.75 172 GLY A N 1
ATOM 1353 C CA . GLY A 1 172 ? -19.658 -4.606 64.331 1.00 70.75 172 GLY A CA 1
ATOM 1354 C C . GLY A 1 172 ? -20.179 -4.612 62.891 1.00 70.75 172 GLY A C 1
ATOM 1355 O O . GLY A 1 172 ? -19.448 -4.232 61.979 1.00 70.75 172 GLY A O 1
ATOM 1356 N N . GLU A 1 173 ? -21.459 -4.942 62.700 1.00 77.06 173 GLU A N 1
ATOM 1357 C CA . GLU A 1 173 ? -22.126 -4.956 61.387 1.00 77.06 173 GLU A CA 1
ATOM 1358 C C . GLU A 1 173 ? -22.101 -3.571 60.713 1.00 77.06 173 GLU A C 1
ATOM 1360 O O . GLU A 1 173 ? -21.694 -3.433 59.558 1.00 77.06 173 GLU A O 1
ATOM 1365 N N . LEU A 1 174 ? -22.445 -2.513 61.458 1.00 77.25 174 LEU A N 1
ATOM 1366 C CA . LEU A 1 174 ? -22.400 -1.136 60.952 1.00 77.25 174 LEU A CA 1
ATOM 1367 C C . LEU A 1 174 ? -20.978 -0.693 60.583 1.00 77.25 174 LEU A C 1
ATOM 1369 O O . LEU A 1 174 ? -20.795 0.030 59.606 1.00 77.25 174 LEU A O 1
ATOM 1373 N N . ARG A 1 175 ? -19.959 -1.144 61.326 1.00 81.25 175 ARG A N 1
ATOM 1374 C CA . ARG A 1 175 ? -18.553 -0.847 61.015 1.00 81.25 175 ARG A CA 1
ATOM 1375 C C . ARG A 1 175 ? -18.103 -1.536 59.722 1.00 81.25 175 ARG A C 1
ATOM 1377 O O . ARG A 1 175 ? -17.407 -0.913 58.926 1.00 81.25 175 ARG A O 1
ATOM 1384 N N . ILE A 1 176 ? -18.527 -2.778 59.484 1.00 85.25 176 ILE A N 1
ATOM 1385 C CA . ILE A 1 176 ? -18.232 -3.513 58.242 1.00 85.25 176 ILE A CA 1
ATOM 1386 C C . ILE A 1 176 ? -18.923 -2.847 57.043 1.00 85.25 176 ILE A C 1
ATOM 1388 O O . ILE A 1 176 ? -18.295 -2.654 56.000 1.00 85.25 176 ILE A O 1
ATOM 1392 N N . GLN A 1 177 ? -20.186 -2.430 57.188 1.00 84.38 177 GLN A N 1
ATOM 1393 C CA . GLN A 1 177 ? -20.900 -1.701 56.132 1.00 84.38 177 GLN A CA 1
ATOM 1394 C C . GLN A 1 177 ? -20.274 -0.335 55.834 1.00 84.38 177 GLN A C 1
ATOM 1396 O O . GLN A 1 177 ? -20.182 0.053 54.666 1.00 84.38 177 GLN A O 1
ATOM 1401 N N . LEU A 1 178 ? -19.801 0.376 56.861 1.00 85.81 178 LEU A N 1
ATOM 1402 C CA . LEU A 1 178 ? -19.105 1.650 56.698 1.00 85.81 178 LEU A CA 1
ATOM 1403 C C . LEU A 1 178 ? -17.787 1.473 55.931 1.00 85.81 178 LEU A C 1
ATOM 1405 O O . LEU A 1 178 ? -17.523 2.210 54.984 1.00 85.81 178 LEU A O 1
ATOM 1409 N N . GLU A 1 179 ? -16.984 0.466 56.275 1.00 87.56 179 GLU A N 1
ATOM 1410 C CA . GLU A 1 179 ? -15.724 0.228 55.565 1.00 87.56 179 GLU A CA 1
ATOM 1411 C C . GLU A 1 179 ? -15.968 -0.281 54.132 1.00 87.56 179 GLU A C 1
ATOM 1413 O O . GLU A 1 179 ? -15.274 0.123 53.201 1.00 87.56 179 GLU A O 1
ATOM 1418 N N . SER A 1 180 ? -17.020 -1.079 53.912 1.00 89.06 180 SER A N 1
ATOM 1419 C CA . SER A 1 180 ? -17.442 -1.514 52.572 1.00 89.06 180 SER A CA 1
ATOM 1420 C C . SER A 1 180 ? -17.917 -0.351 51.693 1.00 89.06 180 SER A C 1
ATOM 1422 O O . SER A 1 180 ? -17.566 -0.276 50.515 1.00 89.06 180 SER A O 1
ATOM 1424 N N . THR A 1 181 ? -18.695 0.581 52.245 1.00 87.50 181 THR A N 1
ATOM 1425 C CA . THR A 1 181 ? -19.146 1.778 51.514 1.00 87.50 181 THR A CA 1
ATOM 1426 C C . THR A 1 181 ? -17.995 2.735 51.231 1.00 87.50 181 THR A C 1
ATOM 1428 O O . THR A 1 181 ? -17.915 3.270 50.128 1.00 87.50 181 THR A O 1
ATOM 1431 N N . LYS A 1 182 ? -17.052 2.885 52.164 1.00 91.19 182 LYS A N 1
ATOM 1432 C CA . LYS A 1 182 ? -15.818 3.648 51.956 1.00 91.19 182 LYS A CA 1
ATOM 1433 C C . LYS A 1 182 ? -14.959 3.064 50.830 1.00 91.19 182 LYS A C 1
ATOM 1435 O O . LYS A 1 182 ? -14.525 3.818 49.966 1.00 91.19 182 LYS A O 1
ATOM 1440 N N . LEU A 1 183 ? -14.784 1.741 50.781 1.00 91.62 183 LEU A N 1
ATOM 1441 C CA . LEU A 1 183 ? -14.078 1.073 49.679 1.00 91.62 183 LEU A CA 1
ATOM 1442 C C . LEU A 1 183 ? -14.765 1.305 48.326 1.00 91.62 183 LEU A C 1
ATOM 1444 O O . LEU A 1 183 ? -14.094 1.659 47.362 1.00 91.62 183 LEU A O 1
ATOM 1448 N N . LYS A 1 184 ? -16.100 1.203 48.263 1.00 92.62 184 LYS A N 1
ATOM 1449 C CA . LYS A 1 184 ? -16.865 1.503 47.038 1.00 92.62 184 LYS A CA 1
ATOM 1450 C C . LYS A 1 184 ? -16.720 2.956 46.590 1.00 92.62 184 LYS A C 1
ATOM 1452 O O . LYS A 1 184 ? -16.678 3.226 45.398 1.00 92.62 184 LYS A O 1
ATOM 1457 N N . ILE A 1 185 ? -16.648 3.904 47.526 1.00 89.94 185 ILE A N 1
ATOM 1458 C CA . ILE A 1 185 ? -16.424 5.319 47.199 1.00 89.94 185 ILE A CA 1
ATOM 1459 C C . ILE A 1 185 ? -15.032 5.518 46.591 1.00 89.94 185 ILE A C 1
ATOM 1461 O O . ILE A 1 185 ? -14.903 6.251 45.614 1.00 89.94 185 ILE A O 1
ATOM 1465 N N . GLU A 1 186 ? -14.001 4.871 47.133 1.00 92.69 186 GLU A N 1
ATOM 1466 C CA . GLU A 1 186 ? -12.651 4.945 46.561 1.00 92.69 186 GLU A CA 1
ATOM 1467 C C . GLU A 1 186 ? -12.571 4.276 45.178 1.00 92.69 186 GLU A C 1
ATOM 1469 O O . GLU A 1 186 ? -11.954 4.824 44.267 1.00 92.69 186 GLU A O 1
ATOM 1474 N N . GLU A 1 187 ? -13.280 3.165 44.965 1.00 93.25 187 GLU A N 1
ATOM 1475 C CA . GLU A 1 187 ? -13.425 2.532 43.646 1.00 93.25 187 GLU A CA 1
ATOM 1476 C C . GLU A 1 187 ? -14.136 3.456 42.636 1.00 93.25 187 GLU A C 1
ATOM 1478 O O . GLU A 1 187 ? -13.690 3.618 41.497 1.00 93.25 187 GLU A O 1
ATOM 1483 N N . ILE A 1 188 ? -15.196 4.151 43.061 1.00 91.38 188 ILE A N 1
ATOM 1484 C CA . ILE A 1 188 ? -15.887 5.154 42.235 1.00 91.38 188 ILE A CA 1
ATOM 1485 C C . ILE A 1 188 ? -14.956 6.329 41.898 1.00 91.38 188 ILE A C 1
ATOM 1487 O O . ILE A 1 188 ? -14.933 6.792 40.761 1.00 91.38 188 ILE A O 1
ATOM 1491 N N . LYS A 1 189 ? -14.144 6.806 42.846 1.00 93.06 189 LYS A N 1
ATOM 1492 C CA . LYS A 1 189 ? -13.166 7.874 42.571 1.00 93.06 189 LYS A CA 1
ATOM 1493 C C . LYS A 1 189 ? -12.084 7.427 41.589 1.00 93.06 189 LYS A C 1
ATOM 1495 O O . LYS A 1 189 ? -11.683 8.206 40.719 1.00 93.06 189 LYS A O 1
ATOM 1500 N N . ALA A 1 190 ? -11.616 6.186 41.712 1.00 93.19 190 ALA A N 1
ATOM 1501 C CA . ALA A 1 190 ? -10.626 5.618 40.804 1.00 93.19 190 ALA A CA 1
ATOM 1502 C C . ALA A 1 190 ? -11.184 5.499 39.377 1.00 93.19 190 ALA A C 1
ATOM 1504 O O . ALA A 1 190 ? -10.552 5.965 38.428 1.00 93.19 190 ALA A O 1
ATOM 1505 N N . THR A 1 191 ? -12.399 4.965 39.226 1.00 94.38 191 THR A N 1
ATOM 1506 C CA . THR A 1 191 ? -13.080 4.859 37.922 1.00 94.38 191 THR A CA 1
ATOM 1507 C C . THR A 1 191 ? -13.390 6.229 37.319 1.00 94.38 191 THR A C 1
ATOM 1509 O O . THR A 1 191 ? -13.160 6.437 36.129 1.00 94.38 191 THR A O 1
ATOM 1512 N N . GLN A 1 192 ? -13.809 7.206 38.129 1.00 93.81 192 GLN A N 1
ATOM 1513 C CA . GLN A 1 192 ? -14.006 8.584 37.678 1.00 93.81 192 GLN A CA 1
ATOM 1514 C C . GLN A 1 192 ? -12.704 9.199 37.144 1.00 93.81 192 GLN A C 1
ATOM 1516 O O . GLN A 1 192 ? -12.717 9.846 36.098 1.00 93.81 192 GLN A O 1
ATOM 1521 N N . SER A 1 193 ? -11.579 8.977 37.828 1.00 94.06 193 SER A N 1
ATOM 1522 C CA . SER A 1 193 ? -10.267 9.475 37.392 1.00 94.06 193 SER A CA 1
ATOM 1523 C C . SER A 1 193 ? -9.809 8.815 36.084 1.00 94.06 193 SER A C 1
ATOM 1525 O O . SER A 1 193 ? -9.276 9.497 35.209 1.00 94.06 193 SER A O 1
ATOM 1527 N N . ALA A 1 194 ? -10.062 7.511 35.921 1.00 95.50 194 ALA A N 1
ATOM 1528 C CA . ALA A 1 194 ? -9.763 6.773 34.694 1.00 95.50 194 ALA A CA 1
ATOM 1529 C C . ALA A 1 194 ? -10.589 7.277 33.498 1.00 95.50 194 ALA A C 1
ATOM 1531 O O . ALA A 1 194 ? -10.021 7.571 32.446 1.00 95.50 194 ALA A O 1
ATOM 1532 N N . LEU A 1 195 ? -11.898 7.479 33.683 1.00 95.38 195 LEU A N 1
ATOM 1533 C CA . LEU A 1 195 ? -12.775 8.058 32.660 1.00 95.38 195 LEU A CA 1
ATOM 1534 C C . LEU A 1 195 ? -12.323 9.462 32.252 1.00 95.38 195 LEU A C 1
ATOM 1536 O O . LEU A 1 195 ? -12.316 9.803 31.073 1.00 95.38 195 LEU A O 1
ATOM 1540 N N . LEU A 1 196 ? -11.907 10.287 33.214 1.00 95.62 196 LEU A N 1
ATOM 1541 C CA . LEU A 1 196 ? -11.457 11.650 32.935 1.00 95.62 196 LEU A CA 1
ATOM 1542 C C . LEU A 1 196 ? -10.162 11.665 32.106 1.00 95.62 196 LEU A C 1
ATOM 1544 O O . LEU A 1 196 ? -9.988 12.507 31.224 1.00 95.62 196 LEU A O 1
ATOM 1548 N N . LEU A 1 197 ? -9.273 10.699 32.347 1.00 95.38 197 LEU A N 1
ATOM 1549 C CA . LEU A 1 197 ? -8.074 10.485 31.541 1.00 95.38 197 LEU A CA 1
ATOM 1550 C C . LEU A 1 197 ? -8.420 10.028 30.114 1.00 95.38 197 LEU A C 1
ATOM 1552 O O . LEU A 1 197 ? -7.828 10.521 29.155 1.00 95.38 197 LEU A O 1
ATOM 1556 N N . GLU A 1 198 ? -9.390 9.131 29.957 1.00 95.38 198 GLU A N 1
ATOM 1557 C CA . GLU A 1 198 ? -9.857 8.640 28.656 1.00 95.38 198 GLU A CA 1
ATOM 1558 C C . GLU A 1 198 ? -10.568 9.727 27.831 1.00 95.38 198 GLU A C 1
ATOM 1560 O O . GLU A 1 198 ? -10.318 9.861 26.630 1.00 95.38 198 GLU A O 1
ATOM 1565 N N . ILE A 1 199 ? -11.360 10.586 28.483 1.00 95.44 199 ILE A N 1
ATOM 1566 C CA . ILE A 1 199 ? -11.961 11.780 27.869 1.00 95.44 199 ILE A CA 1
ATOM 1567 C C . ILE A 1 199 ? -10.871 12.718 27.341 1.00 95.44 199 ILE A C 1
ATOM 1569 O O . ILE A 1 199 ? -10.962 13.200 26.211 1.00 95.44 199 ILE A O 1
ATOM 1573 N N . ASN A 1 200 ? -9.819 12.962 28.127 1.00 95.81 200 ASN A N 1
ATOM 1574 C CA . ASN A 1 200 ? -8.713 13.820 27.699 1.00 95.81 200 ASN A CA 1
ATOM 1575 C C . ASN A 1 200 ? -7.939 13.223 26.517 1.00 95.81 200 ASN A C 1
ATOM 1577 O O . ASN A 1 200 ? -7.613 13.956 25.583 1.00 95.81 200 ASN A O 1
ATOM 1581 N N . LYS A 1 201 ? -7.695 11.905 26.516 1.00 96.50 201 LYS A N 1
ATOM 1582 C CA . LYS A 1 201 ? -7.084 11.205 25.374 1.00 96.50 201 LYS A CA 1
ATOM 1583 C C . LYS A 1 201 ? -7.946 11.323 24.119 1.00 96.50 201 LYS A C 1
ATOM 1585 O O . LYS A 1 201 ? -7.446 11.743 23.084 1.00 96.50 201 LYS A O 1
ATOM 1590 N N . SER A 1 202 ? -9.244 11.049 24.234 1.00 95.12 202 SER A N 1
ATOM 1591 C CA . SER A 1 202 ? -10.189 11.154 23.115 1.00 95.12 202 SER A CA 1
ATOM 1592 C C . SER A 1 202 ? -10.218 12.571 22.540 1.00 95.12 202 SER A C 1
ATOM 1594 O O . SER A 1 202 ? -10.175 12.758 21.328 1.00 95.12 202 SER A O 1
ATOM 1596 N N . LYS A 1 203 ? -10.210 13.592 23.407 1.00 95.44 203 LYS A N 1
ATOM 1597 C CA . LYS A 1 203 ? -10.139 14.996 22.989 1.00 95.44 203 LYS A CA 1
ATOM 1598 C C . LYS A 1 203 ? -8.850 15.310 22.224 1.00 95.44 203 LYS A C 1
ATOM 1600 O O . LYS A 1 203 ? -8.898 16.048 21.245 1.00 95.44 203 LYS A O 1
ATOM 1605 N N . GLN A 1 204 ? -7.716 14.756 22.654 1.00 94.88 204 GLN A N 1
ATOM 1606 C CA . GLN A 1 204 ? -6.442 14.919 21.954 1.00 94.88 204 GLN A CA 1
ATOM 1607 C C . GLN A 1 204 ? -6.468 14.259 20.569 1.00 94.88 204 GLN A C 1
ATOM 1609 O O . GLN A 1 204 ? -6.024 14.883 19.609 1.00 94.88 204 GLN A O 1
ATOM 1614 N N . THR A 1 205 ? -7.022 13.049 20.450 1.00 93.50 205 THR A N 1
ATOM 1615 C CA . THR A 1 205 ? -7.171 12.347 19.164 1.00 93.50 205 THR A CA 1
ATOM 1616 C C . THR A 1 205 ? -8.076 13.117 18.204 1.00 93.50 205 THR A C 1
ATOM 1618 O O . THR A 1 205 ? -7.685 13.349 17.065 1.00 93.50 205 THR A O 1
ATOM 1621 N N . ILE A 1 206 ? -9.226 13.611 18.675 1.00 91.81 206 ILE A N 1
ATOM 1622 C CA . ILE A 1 206 ? -10.142 14.426 17.858 1.00 91.81 206 ILE A CA 1
ATOM 1623 C C . ILE A 1 206 ? -9.439 15.686 17.336 1.00 91.81 206 ILE A C 1
ATOM 1625 O O . ILE A 1 206 ? -9.593 16.050 16.172 1.00 91.81 206 ILE A O 1
ATOM 1629 N N . GLU A 1 207 ? -8.651 16.361 18.175 1.00 92.81 207 GLU A N 1
ATOM 1630 C CA . GLU A 1 207 ? -7.917 17.554 17.745 1.00 92.81 207 GLU A CA 1
ATOM 1631 C C . GLU A 1 207 ? -6.807 17.207 16.737 1.00 92.81 207 GLU A C 1
ATOM 1633 O O . GLU A 1 207 ? -6.584 17.950 15.782 1.00 92.81 207 GLU A O 1
ATOM 1638 N N . GLN A 1 208 ? -6.128 16.067 16.900 1.00 91.75 208 GLN A N 1
ATOM 1639 C CA . GLN A 1 208 ? -5.147 15.574 15.928 1.00 91.75 208 GLN A CA 1
ATOM 1640 C C . GLN A 1 208 ? -5.794 15.277 14.571 1.00 91.75 208 GLN A C 1
ATOM 1642 O O . GLN A 1 208 ? -5.308 15.772 13.556 1.00 91.75 208 GLN A O 1
ATOM 1647 N N . GLU A 1 209 ? -6.910 14.550 14.548 1.00 88.31 209 GLU A N 1
ATOM 1648 C CA . GLU A 1 209 ? -7.651 14.241 13.319 1.00 88.31 209 GLU A CA 1
ATOM 1649 C C . GLU A 1 209 ? -8.169 15.508 12.637 1.00 88.31 209 GLU A C 1
ATOM 1651 O O . GLU A 1 209 ? -8.037 15.667 11.425 1.00 88.31 209 GLU A O 1
ATOM 1656 N N . LYS A 1 210 ? -8.681 16.468 13.410 1.00 88.75 210 LYS A N 1
ATOM 1657 C CA . LYS A 1 210 ? -9.121 17.764 12.886 1.00 88.75 210 LYS A CA 1
ATOM 1658 C C . LYS A 1 210 ? -7.980 18.540 12.218 1.00 88.75 210 LYS A C 1
ATOM 1660 O O . LYS A 1 210 ? -8.189 19.149 11.169 1.00 88.75 210 LYS A O 1
ATOM 1665 N N . ASN A 1 211 ? -6.778 18.494 12.793 1.00 87.88 211 ASN A N 1
ATOM 1666 C CA . ASN A 1 211 ? -5.578 19.081 12.191 1.00 87.88 211 ASN A CA 1
ATOM 1667 C C . ASN A 1 211 ? -5.093 18.308 10.954 1.00 87.88 211 ASN A C 1
ATOM 1669 O O . ASN A 1 211 ? -4.495 18.901 10.063 1.00 87.88 211 ASN A O 1
ATOM 1673 N N . SER A 1 212 ? -5.349 17.001 10.861 1.00 88.69 212 SER A N 1
ATOM 1674 C CA . SER A 1 212 ? -5.118 16.247 9.623 1.00 88.69 212 SER A CA 1
ATOM 1675 C C . SER A 1 212 ? -6.120 16.636 8.535 1.00 88.69 212 SER A C 1
ATOM 1677 O O . SER A 1 212 ? -5.728 16.824 7.386 1.00 88.69 212 SER A O 1
ATOM 1679 N N . ILE A 1 213 ? -7.393 16.837 8.897 1.00 84.75 213 ILE A N 1
ATOM 1680 C CA . ILE A 1 213 ? -8.441 17.251 7.956 1.00 84.75 213 ILE A CA 1
ATOM 1681 C C . ILE A 1 213 ? -8.134 18.628 7.352 1.00 84.75 213 ILE A C 1
ATOM 1683 O O . ILE A 1 213 ? -8.325 18.833 6.153 1.00 84.75 213 ILE A O 1
ATOM 1687 N N . SER A 1 214 ? -7.600 19.559 8.150 1.00 83.94 214 SER A N 1
ATOM 1688 C CA . SER A 1 214 ? -7.242 20.901 7.674 1.00 83.94 214 SER A CA 1
ATOM 1689 C C . SER A 1 214 ? -6.103 20.917 6.641 1.00 83.94 214 SER A C 1
ATOM 1691 O O . SER A 1 214 ? -5.950 21.913 5.933 1.00 83.94 214 SER A O 1
ATOM 1693 N N . GLY A 1 215 ? -5.341 19.824 6.514 1.00 88.38 215 GLY A N 1
ATOM 1694 C CA . GLY A 1 215 ? -4.307 19.648 5.493 1.00 88.38 215 GLY A CA 1
ATOM 1695 C C . GLY A 1 215 ? -4.836 19.273 4.104 1.00 88.38 215 GLY A C 1
ATOM 1696 O O . GLY A 1 215 ? -4.092 19.380 3.128 1.00 88.38 215 GLY A O 1
ATOM 1697 N N . PHE A 1 216 ? -6.100 18.853 3.977 1.00 86.38 216 PHE A N 1
ATOM 1698 C CA . PHE A 1 216 ? -6.677 18.512 2.674 1.00 86.38 216 PHE A CA 1
ATOM 1699 C C . PHE A 1 216 ? -7.092 19.759 1.877 1.00 86.38 216 PHE A C 1
ATOM 1701 O O . PHE A 1 216 ? -7.437 20.784 2.457 1.00 86.38 216 PHE A O 1
ATOM 1708 N N . PRO A 1 217 ? -7.126 19.693 0.539 1.00 88.81 217 PRO A N 1
ATOM 1709 C CA . PRO A 1 217 ? -7.747 20.715 -0.298 1.00 88.81 217 PRO A CA 1
ATOM 1710 C C . PRO A 1 217 ? -9.175 21.081 0.146 1.00 88.81 217 PRO A C 1
ATOM 1712 O O . PRO A 1 217 ? -9.969 20.208 0.495 1.00 88.81 217 PRO A O 1
ATOM 1715 N N . ALA A 1 218 ? -9.532 22.367 0.053 1.00 84.88 218 ALA A N 1
ATOM 1716 C CA . ALA A 1 218 ? -10.850 22.880 0.450 1.00 84.88 218 ALA A CA 1
ATOM 1717 C C . ALA A 1 218 ? -12.056 22.117 -0.147 1.00 84.88 218 ALA A C 1
ATOM 1719 O O . ALA A 1 218 ? -13.019 21.909 0.589 1.00 84.88 218 ALA A O 1
ATOM 1720 N N . PRO A 1 219 ? -12.027 21.640 -1.411 1.00 85.38 219 PRO A N 1
ATOM 1721 C CA . PRO A 1 219 ? -13.112 20.822 -1.952 1.00 85.38 219 PRO A CA 1
ATOM 1722 C C . PRO A 1 219 ? -13.333 19.517 -1.174 1.00 85.38 219 PRO A C 1
ATOM 1724 O O . PRO A 1 219 ? -14.473 19.163 -0.903 1.00 85.38 219 PRO A O 1
ATOM 1727 N N . LEU A 1 220 ? -12.259 18.840 -0.749 1.00 83.06 220 LEU A N 1
ATOM 1728 C CA . LEU A 1 220 ? -12.338 17.593 0.023 1.00 83.06 220 LEU A CA 1
ATOM 1729 C C . LEU A 1 220 ? -12.845 17.831 1.451 1.00 83.06 220 LEU A C 1
ATOM 1731 O O . LEU A 1 220 ? -13.588 17.011 1.976 1.00 83.06 220 LEU A O 1
ATOM 1735 N N . GLN A 1 221 ? -12.492 18.966 2.063 1.00 85.00 221 GLN A N 1
ATOM 1736 C CA . GLN A 1 221 ? -12.974 19.331 3.403 1.00 85.00 221 GLN A CA 1
ATOM 1737 C C . GLN A 1 221 ? -14.470 19.684 3.433 1.00 85.00 221 GLN A C 1
ATOM 1739 O O . GLN A 1 221 ? -15.110 19.569 4.475 1.00 85.00 221 GLN A O 1
ATOM 1744 N N . GLN A 1 222 ? -15.007 20.176 2.312 1.00 86.12 222 GLN A N 1
ATOM 1745 C CA . GLN A 1 222 ? -16.391 20.647 2.195 1.00 86.12 222 GLN A CA 1
ATOM 1746 C C . GLN A 1 222 ? -17.357 19.574 1.686 1.00 86.12 222 GLN A C 1
ATOM 1748 O O . GLN A 1 222 ? -18.570 19.779 1.751 1.00 86.12 222 GLN A O 1
ATOM 1753 N N . MET A 1 223 ? -16.843 18.452 1.177 1.00 86.75 223 MET A N 1
ATOM 1754 C CA . MET A 1 223 ? -17.679 17.330 0.770 1.00 86.75 223 MET A CA 1
ATOM 1755 C C . MET A 1 223 ? -18.384 16.707 1.970 1.00 86.75 223 MET A C 1
ATOM 1757 O O . MET A 1 223 ? -17.829 16.581 3.062 1.00 86.75 223 MET A O 1
ATOM 1761 N N . ASP A 1 224 ? -19.626 16.287 1.756 1.00 91.75 224 ASP A N 1
ATOM 1762 C CA . ASP A 1 224 ? -20.347 15.527 2.758 1.00 91.75 224 ASP A CA 1
ATOM 1763 C C . ASP A 1 224 ? -19.827 14.082 2.828 1.00 91.75 224 ASP A C 1
ATOM 1765 O O . ASP A 1 224 ? -19.262 13.543 1.874 1.00 91.75 224 ASP A O 1
ATOM 1769 N N . MET A 1 225 ? -20.059 13.437 3.972 1.00 86.81 225 MET A N 1
ATOM 1770 C CA . MET A 1 225 ? -19.571 12.084 4.245 1.00 86.81 225 MET A CA 1
ATOM 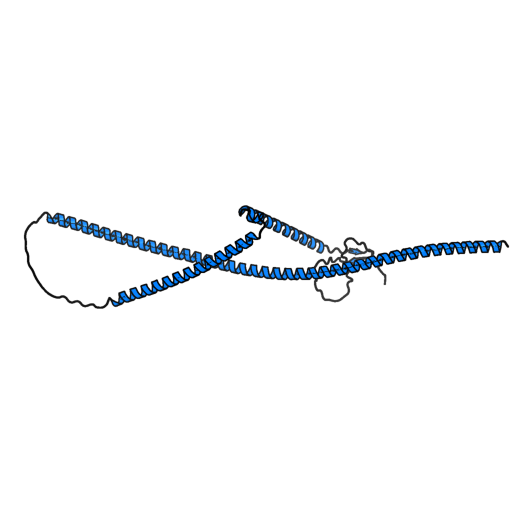1771 C C . MET A 1 225 ? -20.009 11.062 3.186 1.00 86.81 225 MET A C 1
ATOM 1773 O O . MET A 1 225 ? -19.242 10.161 2.866 1.00 86.81 225 MET A O 1
ATOM 1777 N N . LYS A 1 226 ? -21.218 11.194 2.617 1.00 92.06 226 LYS A N 1
ATOM 1778 C CA . LYS A 1 226 ? -21.710 10.234 1.618 1.00 92.06 226 LYS A CA 1
ATOM 1779 C C . LYS A 1 226 ? -20.983 10.400 0.291 1.00 92.06 226 LYS A C 1
ATOM 1781 O O . LYS A 1 226 ? -20.664 9.399 -0.343 1.00 92.06 226 LYS A O 1
ATOM 1786 N N . SER A 1 227 ? -20.712 11.641 -0.110 1.00 92.00 227 SER A N 1
ATOM 1787 C CA . SER A 1 227 ? -19.906 11.930 -1.300 1.00 92.00 227 SER A CA 1
ATOM 1788 C C . SER A 1 227 ? -18.477 11.409 -1.136 1.00 92.00 227 SER A C 1
ATOM 1790 O O . SER A 1 227 ? -17.966 10.739 -2.026 1.00 92.00 227 SER A O 1
ATOM 1792 N N . LEU A 1 228 ? -17.867 11.617 0.036 1.00 89.81 228 LEU A N 1
ATOM 1793 C CA . LEU A 1 228 ? -16.524 11.108 0.329 1.00 89.81 228 LEU A CA 1
ATOM 1794 C C . LEU A 1 228 ? -16.465 9.569 0.316 1.00 89.81 228 LEU A C 1
ATOM 1796 O O . LEU A 1 228 ? -15.523 8.984 -0.212 1.00 89.81 228 LEU A O 1
ATOM 1800 N N . GLU A 1 229 ? -17.491 8.904 0.854 1.00 91.38 229 GLU A N 1
ATOM 1801 C CA . GLU A 1 229 ? -17.610 7.443 0.828 1.00 91.38 229 GLU A CA 1
ATOM 1802 C C . GLU A 1 229 ? -17.794 6.898 -0.601 1.00 91.38 229 GLU A C 1
ATOM 1804 O O . GLU A 1 229 ? -17.252 5.844 -0.937 1.00 91.38 229 GLU A O 1
ATOM 1809 N N . ALA A 1 230 ? -18.537 7.609 -1.454 1.00 92.94 230 ALA A N 1
ATOM 1810 C CA . ALA A 1 230 ? -18.720 7.235 -2.854 1.00 92.94 230 ALA A CA 1
ATOM 1811 C C . ALA A 1 230 ? -17.411 7.349 -3.655 1.00 92.94 230 ALA A C 1
ATOM 1813 O O . ALA A 1 230 ? -17.063 6.410 -4.368 1.00 92.94 230 ALA A O 1
ATOM 1814 N N . GLU A 1 231 ? -16.661 8.443 -3.484 1.00 91.88 231 GLU A N 1
ATOM 1815 C CA . GLU A 1 231 ? -15.342 8.630 -4.108 1.00 91.88 231 GLU A CA 1
ATOM 1816 C C . GLU A 1 231 ? -14.338 7.570 -3.639 1.00 91.88 231 GLU A C 1
ATOM 1818 O O . GLU A 1 231 ? -13.613 6.995 -4.447 1.00 91.88 231 GLU A O 1
ATOM 1823 N N . HIS A 1 232 ? -14.334 7.237 -2.344 1.00 91.06 232 HIS A N 1
ATOM 1824 C CA . HIS A 1 232 ? -13.493 6.158 -1.824 1.00 91.06 232 HIS A CA 1
ATOM 1825 C C . HIS A 1 232 ? -13.803 4.817 -2.500 1.00 91.06 232 HIS A C 1
ATOM 1827 O O . HIS A 1 232 ? -12.893 4.124 -2.947 1.00 91.06 232 HIS A O 1
ATOM 1833 N N . LYS A 1 233 ? -15.089 4.465 -2.623 1.00 94.44 233 LYS A N 1
ATOM 1834 C CA . LYS A 1 233 ? -15.524 3.236 -3.303 1.00 94.44 233 LYS A CA 1
ATOM 1835 C C . LYS A 1 233 ? -15.156 3.227 -4.788 1.00 94.44 233 LYS A C 1
ATOM 1837 O O . LYS A 1 233 ? -14.801 2.172 -5.306 1.00 94.44 233 LYS A O 1
ATOM 1842 N N . ALA A 1 234 ? -15.232 4.374 -5.465 1.00 93.19 234 ALA A N 1
ATOM 1843 C CA . ALA A 1 234 ? -14.803 4.500 -6.856 1.00 93.19 234 ALA A CA 1
ATOM 1844 C C . ALA A 1 234 ? -13.293 4.247 -6.995 1.00 93.19 234 ALA A C 1
ATOM 1846 O O . ALA A 1 234 ? -12.886 3.421 -7.805 1.00 93.19 234 ALA A O 1
ATOM 1847 N N . LEU A 1 235 ? -12.475 4.858 -6.132 1.00 93.56 235 LEU A N 1
ATOM 1848 C CA . LEU A 1 235 ? -11.024 4.642 -6.111 1.00 93.56 235 LEU A CA 1
ATOM 1849 C C . LEU A 1 235 ? -10.643 3.192 -5.777 1.00 93.56 235 LEU A C 1
ATOM 1851 O O . LEU A 1 235 ? -9.686 2.658 -6.336 1.00 93.56 235 LEU A O 1
ATOM 1855 N N . GLU A 1 236 ? -11.377 2.532 -4.878 1.00 92.38 236 GLU A N 1
ATOM 1856 C CA . GLU A 1 236 ? -11.182 1.105 -4.597 1.00 92.38 236 GLU A CA 1
ATOM 1857 C C . GLU A 1 236 ? -11.500 0.226 -5.811 1.00 92.38 236 GLU A C 1
ATOM 1859 O O . GLU A 1 236 ? -10.773 -0.734 -6.073 1.00 92.38 236 GLU A O 1
ATOM 1864 N N . ALA A 1 237 ? -12.554 0.557 -6.561 1.00 91.62 237 ALA A N 1
ATOM 1865 C CA . ALA A 1 237 ? -12.912 -0.153 -7.783 1.00 91.62 237 ALA A CA 1
ATOM 1866 C C . ALA A 1 237 ? -11.859 0.044 -8.886 1.00 91.62 237 ALA A C 1
ATOM 1868 O O . ALA A 1 237 ? -11.440 -0.936 -9.502 1.00 91.62 237 ALA A O 1
ATOM 1869 N N . ASP A 1 238 ? -11.374 1.272 -9.080 1.00 93.50 238 ASP A N 1
ATOM 1870 C CA . ASP A 1 238 ? -10.303 1.569 -10.039 1.00 93.50 238 ASP A CA 1
ATOM 1871 C C . ASP A 1 238 ? -9.023 0.805 -9.686 1.00 93.50 238 ASP A C 1
ATOM 1873 O O . ASP A 1 238 ? -8.425 0.149 -10.540 1.00 93.50 238 ASP A O 1
ATOM 1877 N N . LYS A 1 239 ? -8.647 0.793 -8.400 1.00 93.25 239 LYS A N 1
ATOM 1878 C CA . LYS A 1 239 ? -7.507 0.015 -7.904 1.00 93.25 239 LYS A CA 1
ATOM 1879 C C . LYS A 1 239 ? -7.661 -1.479 -8.195 1.00 93.25 239 LYS A C 1
ATOM 1881 O O . LYS A 1 239 ? -6.678 -2.128 -8.547 1.00 93.25 239 LYS A O 1
ATOM 1886 N N . ALA A 1 240 ? -8.859 -2.040 -8.034 1.00 88.81 240 ALA A N 1
ATOM 1887 C CA . ALA A 1 240 ? -9.112 -3.440 -8.371 1.00 88.81 240 ALA A CA 1
ATOM 1888 C C . ALA A 1 240 ? -8.918 -3.693 -9.876 1.00 88.81 240 ALA A C 1
ATOM 1890 O O . ALA A 1 240 ? -8.217 -4.634 -10.244 1.00 88.81 240 ALA A O 1
ATOM 1891 N N . GLY A 1 241 ? -9.440 -2.808 -10.730 1.00 89.56 241 GLY A N 1
ATOM 1892 C CA . GLY A 1 241 ? -9.257 -2.890 -12.181 1.00 89.56 241 GLY A CA 1
ATOM 1893 C C . GLY A 1 241 ? -7.791 -2.781 -12.617 1.00 89.56 241 GLY A C 1
ATOM 1894 O O . GLY A 1 241 ? -7.348 -3.530 -13.487 1.00 89.56 241 GLY A O 1
ATOM 1895 N N . GLU A 1 242 ? -7.003 -1.903 -11.989 1.00 92.19 242 GLU A N 1
ATOM 1896 C CA . GLU A 1 242 ? -5.560 -1.816 -12.247 1.00 92.19 242 GLU A CA 1
ATOM 1897 C C . GLU A 1 242 ? -4.831 -3.106 -11.856 1.00 92.19 242 GLU A C 1
ATOM 1899 O O . GLU A 1 242 ? -3.992 -3.594 -12.613 1.00 92.19 242 GLU A O 1
ATOM 1904 N N . VAL A 1 243 ? -5.164 -3.692 -10.701 1.00 92.06 243 VAL A N 1
ATOM 1905 C CA . VAL A 1 243 ? -4.578 -4.966 -10.254 1.00 92.06 243 VAL A CA 1
ATOM 1906 C C . VAL A 1 243 ? -4.905 -6.095 -11.233 1.00 92.06 243 VAL A C 1
ATOM 1908 O O . VAL A 1 243 ? -4.005 -6.852 -11.596 1.00 92.06 243 VAL A O 1
ATOM 1911 N N . GLU A 1 244 ? -6.148 -6.186 -11.703 1.00 91.81 244 GLU A N 1
ATOM 1912 C CA . GLU A 1 244 ? -6.560 -7.166 -12.717 1.00 91.81 244 GLU A CA 1
ATOM 1913 C C . GLU A 1 244 ? -5.809 -6.967 -14.043 1.00 91.81 244 GLU A C 1
ATOM 1915 O O . GLU A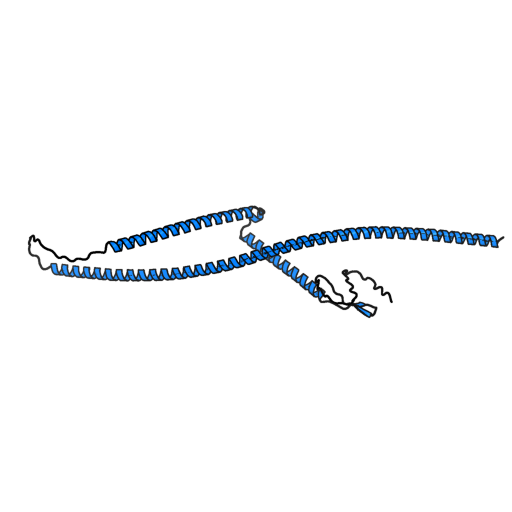 1 244 ? -5.342 -7.932 -14.651 1.00 91.81 244 GLU A O 1
ATOM 1920 N N . TYR A 1 245 ? -5.623 -5.716 -14.475 1.00 93.81 245 TYR A N 1
ATOM 1921 C CA . TYR A 1 245 ? -4.835 -5.405 -15.667 1.00 93.81 245 TYR A CA 1
ATOM 1922 C C . TYR A 1 245 ? -3.373 -5.851 -15.523 1.00 93.81 245 TYR A C 1
ATOM 1924 O O . TYR A 1 245 ? -2.827 -6.484 -16.431 1.00 93.81 245 TYR A O 1
ATOM 1932 N N . PHE A 1 246 ? -2.739 -5.576 -14.378 1.00 90.69 246 PHE A N 1
ATOM 1933 C CA . PHE A 1 246 ? -1.370 -6.027 -14.117 1.00 90.69 246 PHE A CA 1
ATOM 1934 C C . PHE A 1 246 ? -1.257 -7.555 -14.077 1.00 90.69 246 PHE A C 1
ATOM 1936 O O . PHE A 1 246 ? -0.313 -8.099 -14.651 1.00 90.69 246 PHE A O 1
ATOM 1943 N N . GLN A 1 247 ? -2.226 -8.249 -13.477 1.00 92.00 247 GLN A N 1
ATOM 1944 C CA . GLN A 1 247 ? -2.277 -9.715 -13.487 1.00 92.00 247 GLN A CA 1
ATOM 1945 C C . GLN A 1 247 ? -2.409 -10.265 -14.912 1.00 92.00 247 GLN A C 1
ATOM 1947 O O . GLN A 1 247 ? -1.671 -11.171 -15.288 1.00 92.00 247 GLN A O 1
ATOM 1952 N N . SER A 1 248 ? -3.264 -9.668 -15.747 1.00 93.69 248 SER A N 1
ATOM 1953 C CA . SER A 1 248 ? -3.408 -10.069 -17.153 1.00 93.69 248 SER A CA 1
ATOM 1954 C C . SER A 1 248 ? -2.113 -9.884 -17.956 1.00 93.69 248 SER A C 1
ATOM 1956 O O . SER A 1 248 ? -1.753 -10.729 -18.781 1.00 93.69 248 SER A O 1
ATOM 1958 N N . LEU A 1 249 ? -1.374 -8.798 -17.711 1.00 89.88 249 LEU A N 1
ATOM 1959 C CA . LEU A 1 249 ? -0.060 -8.597 -18.325 1.00 89.88 249 LEU A CA 1
ATOM 1960 C C . LEU A 1 249 ? 0.947 -9.664 -17.884 1.00 89.88 249 LEU A C 1
ATOM 1962 O O . LEU A 1 249 ? 1.701 -10.169 -18.717 1.00 89.88 249 LEU A O 1
ATOM 1966 N N . GLU A 1 250 ? 0.961 -10.018 -16.601 1.00 87.00 250 GLU A N 1
ATOM 1967 C CA . GLU A 1 250 ? 1.837 -11.056 -16.057 1.00 87.00 250 GLU A CA 1
ATOM 1968 C C . GLU A 1 250 ? 1.515 -12.441 -16.639 1.00 87.00 250 GLU A C 1
ATOM 1970 O O . GLU A 1 250 ? 2.422 -13.151 -17.078 1.00 87.00 250 GLU A O 1
ATOM 1975 N N . GLU A 1 251 ? 0.232 -12.796 -16.741 1.00 88.69 251 GLU A N 1
ATOM 1976 C CA . GLU A 1 251 ? -0.222 -14.015 -17.419 1.00 88.69 251 GLU A CA 1
ATOM 1977 C C . GLU A 1 251 ? 0.272 -14.063 -18.867 1.00 88.69 251 GLU A C 1
ATOM 1979 O O . GLU A 1 251 ? 0.870 -15.054 -19.287 1.00 88.69 251 GLU A O 1
ATOM 1984 N N . ARG A 1 252 ? 0.130 -12.962 -19.612 1.00 84.62 252 ARG A N 1
ATOM 1985 C CA . ARG A 1 252 ? 0.578 -12.883 -21.007 1.00 84.62 252 ARG A CA 1
ATOM 1986 C C . ARG A 1 252 ? 2.094 -12.992 -21.154 1.00 84.62 252 ARG A C 1
ATOM 1988 O O . ARG A 1 252 ? 2.588 -13.584 -22.113 1.00 84.62 252 ARG A O 1
ATOM 1995 N N . ILE A 1 253 ? 2.852 -12.445 -20.206 1.00 82.50 253 ILE A N 1
ATOM 1996 C CA . ILE A 1 253 ? 4.307 -12.635 -20.144 1.00 82.50 253 ILE A CA 1
ATOM 1997 C C . ILE A 1 253 ? 4.639 -14.113 -19.909 1.00 82.50 253 ILE A C 1
ATOM 1999 O O . ILE A 1 253 ? 5.525 -14.651 -20.574 1.00 82.50 253 ILE A O 1
ATOM 2003 N N . ASN A 1 254 ? 3.922 -14.784 -19.009 1.00 78.38 254 ASN A N 1
ATOM 2004 C CA . ASN A 1 254 ? 4.126 -16.203 -18.723 1.00 78.38 254 ASN A CA 1
ATOM 2005 C C . ASN A 1 254 ? 3.762 -17.101 -19.916 1.00 78.38 254 ASN A C 1
ATOM 2007 O O . ASN A 1 254 ? 4.499 -18.042 -20.211 1.00 78.38 254 ASN A O 1
ATOM 2011 N N . GLU A 1 255 ? 2.700 -16.779 -20.657 1.00 79.12 255 GLU A N 1
ATOM 2012 C CA . GLU A 1 255 ? 2.373 -17.445 -21.923 1.00 79.12 255 GLU A CA 1
ATOM 2013 C C . GLU A 1 255 ? 3.523 -17.326 -22.930 1.00 79.12 255 GLU A C 1
ATOM 2015 O O . GLU A 1 255 ? 3.945 -18.329 -23.506 1.00 79.12 255 GLU A O 1
ATOM 2020 N N . MET A 1 256 ? 4.094 -16.126 -23.093 1.00 70.25 256 MET A N 1
ATOM 2021 C CA . MET A 1 256 ? 5.236 -15.908 -23.989 1.00 70.25 256 MET A CA 1
ATOM 2022 C C . MET A 1 256 ? 6.494 -16.666 -23.540 1.00 70.25 256 MET A C 1
ATOM 2024 O O . MET A 1 256 ? 7.216 -17.185 -24.388 1.00 70.25 256 MET A O 1
ATOM 2028 N N . LYS A 1 257 ? 6.740 -16.801 -22.228 1.00 67.31 257 LYS A N 1
ATOM 2029 C CA . LYS A 1 257 ? 7.836 -17.631 -21.688 1.00 67.31 257 LYS A CA 1
ATOM 2030 C C . LYS A 1 257 ? 7.650 -19.130 -21.973 1.00 67.31 257 LYS A C 1
ATOM 2032 O O . LYS A 1 257 ? 8.638 -19.858 -22.064 1.00 67.31 257 LYS A O 1
ATOM 2037 N N . GLY A 1 258 ? 6.408 -19.605 -22.099 1.00 58.50 258 GLY A N 1
ATOM 2038 C CA . GLY A 1 258 ? 6.086 -21.008 -22.390 1.00 58.50 258 GLY A CA 1
ATOM 2039 C C . GLY A 1 258 ? 6.352 -21.431 -23.840 1.00 58.50 258 GLY A C 1
ATOM 2040 O O . GLY A 1 258 ? 6.577 -22.616 -24.104 1.00 58.50 258 GLY A O 1
ATOM 2041 N N . VAL A 1 259 ? 6.386 -20.480 -24.779 1.00 55.84 259 VAL A N 1
ATOM 2042 C CA . VAL A 1 259 ? 6.669 -20.722 -26.203 1.00 55.84 259 VAL A CA 1
ATOM 2043 C C . VAL A 1 259 ? 8.186 -20.776 -26.425 1.00 55.84 259 VAL A C 1
ATOM 2045 O O . VAL A 1 259 ? 8.810 -19.840 -26.914 1.00 55.84 259 VAL A O 1
ATOM 2048 N N . SER A 1 260 ? 8.808 -21.891 -26.036 1.00 58.28 260 SER A N 1
ATOM 2049 C CA . SER A 1 260 ? 10.225 -22.175 -26.324 1.00 58.28 260 SER A CA 1
ATOM 2050 C C . SER A 1 260 ? 10.366 -23.008 -27.600 1.00 58.28 260 SER A C 1
ATOM 2052 O O . SER A 1 260 ? 10.812 -24.157 -27.574 1.00 58.28 260 SER A O 1
ATOM 2054 N N . ASP A 1 261 ? 9.955 -22.434 -28.730 1.00 55.31 261 ASP A N 1
ATOM 2055 C CA . ASP A 1 261 ? 10.080 -23.101 -30.024 1.00 55.31 261 ASP A CA 1
ATOM 2056 C C . ASP A 1 261 ? 11.558 -23.239 -30.423 1.00 55.31 261 ASP A C 1
ATOM 2058 O O . ASP A 1 261 ? 12.347 -22.289 -30.374 1.00 55.31 261 ASP A O 1
ATOM 2062 N N . ALA A 1 262 ? 11.946 -24.454 -30.816 1.00 58.69 262 ALA A N 1
ATOM 2063 C CA . ALA A 1 262 ? 13.275 -24.726 -31.342 1.00 58.69 262 ALA A CA 1
ATOM 2064 C C . ALA A 1 262 ? 13.391 -24.137 -32.754 1.00 58.69 262 ALA A C 1
ATOM 2066 O O . ALA A 1 262 ? 12.721 -24.578 -33.692 1.00 58.69 262 ALA A O 1
ATOM 2067 N N . VAL A 1 263 ? 14.262 -23.146 -32.925 1.00 63.22 263 VAL A N 1
ATOM 2068 C CA . VAL A 1 263 ? 14.516 -22.536 -34.230 1.00 63.22 263 VAL A CA 1
ATOM 2069 C C . VAL A 1 263 ? 15.553 -23.374 -34.968 1.00 63.22 263 VAL A C 1
ATOM 2071 O O . VAL A 1 263 ? 16.702 -23.493 -34.537 1.00 63.22 263 VAL A O 1
ATOM 2074 N N . LYS A 1 264 ? 15.154 -23.954 -36.104 1.00 58.78 264 LYS A N 1
ATOM 2075 C CA . LYS A 1 264 ? 16.067 -24.636 -37.031 1.00 58.78 264 LYS A CA 1
ATOM 2076 C C . LYS A 1 264 ? 16.806 -23.621 -37.887 1.00 58.78 264 LYS A C 1
ATOM 2078 O O . LYS A 1 264 ? 16.199 -22.928 -38.700 1.00 58.78 264 LYS A O 1
ATOM 2083 N N . CYS A 1 265 ? 18.125 -23.570 -37.745 1.00 66.50 265 CYS A N 1
ATOM 2084 C CA . CYS A 1 265 ? 18.978 -22.831 -38.664 1.00 66.50 265 CYS A CA 1
ATOM 2085 C C . CYS A 1 265 ? 19.136 -23.601 -39.987 1.00 66.50 265 CYS A C 1
ATOM 2087 O O . CYS A 1 265 ? 19.122 -24.833 -40.013 1.00 66.50 265 CYS A O 1
ATOM 2089 N N . LEU A 1 266 ? 19.361 -22.882 -41.091 1.00 53.75 266 LEU A N 1
ATOM 2090 C CA . LEU A 1 266 ? 19.630 -23.457 -42.418 1.00 53.75 266 LEU A CA 1
ATOM 2091 C C . LEU A 1 266 ? 20.898 -24.333 -42.458 1.00 53.75 266 LEU A C 1
ATOM 2093 O O . LEU A 1 266 ? 21.080 -25.099 -43.400 1.00 53.75 266 LEU A O 1
ATOM 2097 N N . CYS A 1 267 ? 21.759 -24.257 -41.436 1.00 69.94 267 CYS A N 1
ATOM 2098 C CA . CYS A 1 267 ? 22.898 -25.159 -41.256 1.00 69.94 267 CYS A CA 1
ATOM 2099 C C . CYS A 1 267 ? 22.529 -26.523 -40.633 1.00 69.94 267 CYS A C 1
ATOM 2101 O O . CYS A 1 267 ? 23.407 -27.366 -40.472 1.00 69.94 267 CYS A O 1
ATOM 2103 N N . GLY A 1 268 ? 21.256 -26.751 -40.285 1.00 65.69 268 GLY A N 1
ATOM 2104 C CA . GLY A 1 268 ? 20.756 -28.003 -39.707 1.00 65.69 268 GLY A CA 1
ATOM 2105 C C . GLY A 1 268 ? 20.826 -28.091 -38.179 1.00 65.69 268 GLY A C 1
ATOM 2106 O O . GLY A 1 268 ? 20.428 -29.110 -37.623 1.00 65.69 268 GLY A O 1
ATOM 2107 N N . LEU A 1 269 ? 21.302 -27.044 -37.495 1.00 60.47 269 LEU A N 1
ATOM 2108 C CA . LEU A 1 269 ? 21.338 -26.973 -36.031 1.00 60.47 269 LEU A CA 1
ATOM 2109 C C . LEU A 1 269 ? 20.034 -26.380 -35.472 1.00 60.47 269 LEU A C 1
ATOM 2111 O O . LEU A 1 269 ? 19.536 -25.370 -35.976 1.00 60.47 269 LEU A O 1
ATOM 2115 N N . GLU A 1 270 ? 19.494 -27.013 -34.430 1.00 64.00 270 GLU A N 1
ATOM 2116 C CA . GLU A 1 270 ? 18.343 -26.538 -33.655 1.00 64.00 270 GLU A CA 1
ATOM 2117 C C . GLU A 1 270 ? 18.821 -25.716 -32.453 1.00 64.00 270 GLU A C 1
ATOM 2119 O O . GLU A 1 270 ? 19.656 -26.175 -31.672 1.00 64.00 270 GLU A O 1
ATOM 2124 N N . TYR A 1 271 ? 18.275 -24.511 -32.289 1.00 60.53 271 TYR A N 1
ATOM 2125 C CA . TYR A 1 271 ? 18.550 -23.634 -31.151 1.00 60.53 271 TYR A CA 1
ATOM 2126 C C . TYR A 1 271 ? 17.280 -23.453 -30.325 1.00 60.53 271 TYR A C 1
ATOM 2128 O O . TYR A 1 271 ? 16.232 -23.096 -30.863 1.00 60.53 271 TYR A O 1
ATOM 2136 N N . LYS A 1 272 ? 17.371 -23.678 -29.012 1.00 60.94 272 LYS A N 1
ATOM 2137 C CA . LYS A 1 272 ? 16.270 -23.419 -28.082 1.00 60.94 272 LYS A CA 1
ATOM 2138 C C . LYS A 1 272 ? 16.350 -21.966 -27.623 1.00 60.94 272 LYS A C 1
ATOM 2140 O O . LYS A 1 272 ? 17.304 -21.595 -26.943 1.00 60.94 272 LYS A O 1
ATOM 2145 N N . LEU A 1 273 ? 15.376 -21.147 -28.014 1.00 56.97 273 LEU A N 1
ATOM 2146 C CA . LEU A 1 273 ? 15.282 -19.772 -27.530 1.00 56.97 273 LEU A CA 1
ATOM 2147 C C . LEU A 1 273 ? 14.815 -19.793 -26.072 1.00 56.97 273 LEU A C 1
ATOM 2149 O O . LEU A 1 273 ? 13.726 -20.271 -25.763 1.00 56.97 273 LEU A O 1
ATOM 2153 N N . ILE A 1 274 ? 15.663 -19.295 -25.177 1.00 55.38 274 ILE A N 1
ATOM 2154 C CA . ILE A 1 274 ? 15.311 -19.033 -23.783 1.00 55.38 274 ILE A CA 1
ATOM 2155 C C . ILE A 1 274 ? 15.143 -17.520 -23.673 1.00 55.38 274 ILE A C 1
ATOM 2157 O O . ILE A 1 274 ? 16.123 -16.778 -23.694 1.00 55.38 274 ILE A O 1
ATOM 2161 N N . THR A 1 275 ? 13.903 -17.042 -23.588 1.00 51.91 275 THR A N 1
ATOM 2162 C CA . THR A 1 275 ? 13.623 -15.630 -23.309 1.00 51.91 275 THR A CA 1
ATOM 2163 C C . THR A 1 275 ? 13.820 -15.384 -21.815 1.00 51.91 275 THR A C 1
ATOM 2165 O O . THR A 1 275 ? 12.907 -15.576 -21.011 1.00 51.91 275 THR A O 1
ATOM 2168 N N . SER A 1 276 ? 15.033 -15.006 -21.411 1.00 48.25 276 SER A N 1
ATOM 2169 C CA . SER A 1 276 ? 15.350 -14.703 -20.015 1.00 48.25 276 SER A CA 1
ATOM 2170 C C . SER A 1 276 ? 14.840 -13.309 -19.629 1.00 48.25 276 SER A C 1
ATOM 2172 O O . SER A 1 276 ? 15.610 -12.355 -19.547 1.00 48.25 276 SER A O 1
ATOM 2174 N N . TYR A 1 277 ? 13.541 -13.177 -19.365 1.00 48.31 277 TYR A N 1
ATOM 2175 C CA . TYR A 1 277 ? 13.026 -12.043 -18.596 1.00 48.31 277 TYR A CA 1
ATOM 2176 C C . TYR A 1 277 ? 12.668 -12.516 -17.192 1.00 48.31 277 TYR A C 1
ATOM 2178 O O . TYR A 1 277 ? 11.562 -12.982 -16.941 1.00 48.31 277 TYR A O 1
ATOM 2186 N N . GLY A 1 278 ? 13.645 -12.413 -16.289 1.00 44.56 278 GLY A N 1
ATOM 2187 C CA . GLY A 1 278 ? 13.483 -12.680 -14.862 1.00 44.56 278 GLY A CA 1
ATOM 2188 C C . GLY A 1 278 ? 13.355 -14.162 -14.534 1.00 44.56 278 GLY A C 1
ATOM 2189 O O . GLY A 1 278 ? 12.245 -14.673 -14.503 1.00 44.56 278 GLY A O 1
ATOM 2190 N N . ASP A 1 279 ? 14.504 -14.811 -14.338 1.00 34.19 279 ASP A N 1
ATOM 2191 C CA . ASP A 1 279 ? 14.765 -15.804 -13.288 1.00 34.19 279 ASP A CA 1
ATOM 2192 C C . ASP A 1 279 ? 16.271 -16.103 -13.295 1.00 34.19 279 ASP A C 1
ATOM 2194 O O . ASP A 1 279 ? 16.794 -16.782 -14.178 1.00 34.19 279 ASP A O 1
ATOM 2198 N N . VAL A 1 280 ? 16.998 -15.568 -12.310 1.00 36.34 280 VAL A N 1
ATOM 2199 C CA . VAL A 1 280 ? 18.355 -16.031 -11.994 1.00 36.34 280 VAL A CA 1
ATOM 2200 C C . VAL A 1 280 ? 18.195 -17.363 -11.265 1.00 36.34 280 VAL A C 1
ATOM 2202 O O . VAL A 1 280 ? 18.257 -17.432 -10.039 1.00 36.34 280 VAL A O 1
ATOM 2205 N N . LEU A 1 281 ? 17.935 -18.432 -12.017 1.00 33.09 281 LEU A N 1
ATOM 2206 C CA . LEU A 1 281 ? 18.075 -19.784 -11.499 1.00 33.09 281 LEU A CA 1
ATOM 2207 C C . LEU A 1 281 ? 19.538 -20.190 -11.630 1.00 33.09 281 LEU A C 1
ATOM 2209 O O . LEU A 1 281 ? 20.063 -20.479 -12.701 1.00 33.09 281 LEU A O 1
ATOM 2213 N N . ASN A 1 282 ? 20.190 -20.159 -10.477 1.00 40.62 282 ASN A N 1
ATOM 2214 C CA . ASN A 1 282 ? 21.504 -20.706 -10.214 1.00 40.62 282 ASN A CA 1
ATOM 2215 C C . ASN A 1 282 ? 21.510 -22.204 -10.574 1.00 40.62 282 ASN A C 1
ATOM 2217 O O . ASN A 1 282 ? 20.980 -23.020 -9.821 1.00 40.62 282 ASN A O 1
ATOM 2221 N N . ILE A 1 283 ? 22.092 -22.571 -11.719 1.00 34.03 283 ILE A N 1
ATOM 2222 C CA . ILE A 1 283 ? 22.396 -23.967 -12.053 1.00 34.03 283 ILE A CA 1
ATOM 2223 C C . ILE A 1 283 ? 23.912 -24.086 -12.183 1.00 34.03 283 ILE A C 1
ATOM 2225 O O . ILE A 1 283 ? 24.507 -23.797 -13.219 1.00 34.03 283 ILE A O 1
ATOM 2229 N N . GLY A 1 284 ? 24.552 -24.493 -11.090 1.00 34.38 284 GLY A N 1
ATOM 2230 C CA . GLY A 1 284 ? 25.923 -24.978 -11.133 1.00 34.38 284 GLY A CA 1
ATOM 2231 C C . GLY A 1 284 ? 25.977 -26.327 -11.851 1.00 34.38 284 GLY A C 1
ATOM 2232 O O . GLY A 1 284 ? 25.234 -27.238 -11.494 1.00 34.38 284 GLY A O 1
ATOM 2233 N N . GLY A 1 285 ? 26.877 -26.470 -12.828 1.00 30.75 285 GLY A N 1
ATOM 2234 C CA . GLY A 1 285 ? 27.225 -27.783 -13.381 1.00 30.75 285 GLY A CA 1
ATOM 2235 C C . GLY A 1 285 ? 27.602 -27.823 -14.864 1.00 30.75 285 GLY A C 1
ATOM 2236 O O . GLY A 1 285 ? 26.779 -28.180 -15.687 1.00 30.75 285 GLY A O 1
ATOM 2237 N N . VAL A 1 286 ? 28.872 -27.511 -15.150 1.00 35.06 286 VAL A N 1
ATOM 2238 C CA . VAL A 1 286 ? 29.794 -28.103 -16.153 1.00 35.06 286 VAL A CA 1
ATOM 2239 C C . VAL A 1 286 ? 29.280 -28.467 -17.576 1.00 35.06 286 VAL A C 1
ATOM 2241 O O . VAL A 1 286 ? 28.523 -29.414 -17.752 1.00 35.06 286 VAL A O 1
ATOM 2244 N N . TYR A 1 287 ? 29.918 -27.813 -18.569 1.00 29.03 287 TYR A N 1
ATOM 2245 C CA . TYR A 1 287 ? 30.074 -28.056 -20.032 1.00 29.03 287 TYR A CA 1
ATOM 2246 C C . TYR A 1 287 ? 29.414 -27.025 -20.981 1.00 29.03 287 TYR A C 1
ATOM 2248 O O . TYR A 1 287 ? 28.324 -26.537 -20.701 1.00 29.03 287 TYR A O 1
ATOM 2256 N N . PRO A 1 288 ? 30.084 -26.640 -22.098 1.00 36.62 288 PRO A N 1
ATOM 2257 C CA . PRO A 1 288 ? 29.765 -25.416 -22.823 1.00 36.62 288 PRO A CA 1
ATOM 2258 C C . PRO A 1 288 ? 28.688 -25.663 -23.884 1.00 36.62 288 PRO A C 1
ATOM 2260 O O . PRO A 1 288 ? 28.977 -26.088 -25.002 1.00 36.62 288 PRO A O 1
ATOM 2263 N N . LEU A 1 289 ? 27.441 -25.346 -23.558 1.00 32.41 289 LEU A N 1
ATOM 2264 C CA . LEU A 1 289 ? 26.444 -24.993 -24.565 1.00 32.41 289 LEU A CA 1
ATOM 2265 C C . LEU A 1 289 ? 26.651 -23.512 -24.896 1.00 32.41 289 LEU A C 1
ATOM 2267 O O . LEU A 1 289 ? 26.649 -22.668 -24.005 1.00 32.41 289 LEU A O 1
ATOM 2271 N N . LYS A 1 290 ? 26.901 -23.187 -26.171 1.00 37.16 290 LYS A N 1
ATOM 2272 C CA . LYS A 1 290 ? 26.956 -21.793 -26.631 1.00 37.16 290 LYS A CA 1
ATOM 2273 C C . LYS A 1 290 ? 25.551 -21.195 -26.525 1.00 37.16 290 LYS A C 1
ATOM 2275 O O . LYS A 1 290 ? 24.742 -21.361 -27.432 1.00 37.16 290 LYS A O 1
ATOM 2280 N N . GLU A 1 291 ? 25.277 -20.528 -25.412 1.00 37.91 291 GLU A N 1
ATOM 2281 C CA . GLU A 1 291 ? 24.100 -19.686 -25.224 1.00 37.91 291 GLU A CA 1
ATOM 2282 C C . GLU A 1 291 ? 24.220 -18.441 -26.109 1.00 37.91 291 GLU A C 1
ATOM 2284 O O . GLU A 1 291 ? 25.211 -17.711 -26.055 1.00 37.91 291 GLU A O 1
ATOM 2289 N N . VAL A 1 292 ? 23.213 -18.205 -26.948 1.00 41.44 292 VAL A N 1
ATOM 2290 C CA . VAL A 1 292 ? 23.057 -16.953 -27.691 1.00 41.44 292 VAL A CA 1
ATOM 2291 C C . VAL A 1 292 ? 21.833 -16.256 -27.113 1.00 41.44 292 VAL A C 1
ATOM 2293 O O . VAL A 1 292 ? 20.698 -16.627 -27.402 1.00 41.44 292 VAL A O 1
ATOM 2296 N N . ILE A 1 293 ? 22.078 -15.268 -26.256 1.00 38.38 293 ILE A N 1
ATOM 2297 C CA . ILE A 1 293 ? 21.046 -14.401 -25.689 1.00 38.38 293 ILE A CA 1
ATOM 2298 C C . ILE A 1 293 ? 20.744 -13.328 -26.738 1.00 38.38 293 ILE A C 1
ATOM 2300 O O . ILE A 1 293 ? 21.621 -12.540 -27.086 1.00 38.38 293 ILE A O 1
ATOM 2304 N N . THR A 1 294 ? 19.519 -13.296 -27.262 1.00 41.19 294 THR A N 1
ATOM 2305 C CA . THR A 1 294 ? 19.056 -12.226 -28.159 1.00 41.19 294 THR A CA 1
ATOM 2306 C C . THR A 1 294 ? 17.923 -11.471 -27.478 1.00 41.19 294 THR A C 1
ATOM 2308 O O . THR A 1 294 ? 16.859 -12.027 -27.235 1.00 41.19 294 THR A O 1
ATOM 2311 N N . ASN A 1 295 ? 18.170 -10.202 -27.146 1.00 35.41 295 ASN A N 1
ATOM 2312 C CA . ASN A 1 295 ? 17.188 -9.295 -26.537 1.00 35.41 295 ASN A CA 1
ATOM 2313 C C . ASN A 1 295 ? 16.523 -8.359 -27.562 1.00 35.41 295 ASN A C 1
ATOM 2315 O O . ASN A 1 295 ? 15.883 -7.388 -27.176 1.00 35.41 295 ASN A O 1
ATOM 2319 N N . ASP A 1 296 ? 16.649 -8.637 -28.862 1.00 33.97 296 ASP A N 1
ATOM 2320 C CA . ASP A 1 296 ? 16.190 -7.731 -29.915 1.00 33.97 296 ASP A CA 1
ATOM 2321 C C . ASP A 1 296 ? 15.192 -8.410 -30.852 1.00 33.97 296 ASP A C 1
ATOM 2323 O O . ASP A 1 296 ? 15.543 -9.253 -31.678 1.00 33.97 296 ASP A O 1
ATOM 2327 N N . MET A 1 297 ? 13.929 -7.987 -30.775 1.00 35.50 297 MET A N 1
ATOM 2328 C CA . MET A 1 297 ? 12.853 -8.480 -31.637 1.00 35.50 297 MET A CA 1
ATOM 2329 C C . MET A 1 297 ? 12.956 -8.026 -33.105 1.00 35.50 297 MET A C 1
ATOM 2331 O O . MET A 1 297 ? 12.081 -8.388 -33.889 1.00 35.50 297 MET A O 1
ATOM 2335 N N . HIS A 1 298 ? 13.972 -7.257 -33.522 1.00 37.06 298 HIS A N 1
ATOM 2336 C CA . HIS A 1 298 ? 14.055 -6.708 -34.891 1.00 37.06 298 HIS A CA 1
ATOM 2337 C C . HIS A 1 298 ? 15.403 -6.855 -35.618 1.00 37.06 298 HIS A C 1
ATOM 2339 O O . HIS A 1 298 ? 15.591 -6.256 -36.677 1.00 37.06 298 HIS A O 1
ATOM 2345 N N . LYS A 1 299 ? 16.317 -7.716 -35.158 1.00 35.09 299 LYS A N 1
ATOM 2346 C CA . LYS A 1 299 ? 17.557 -8.004 -35.900 1.00 35.09 299 LYS A CA 1
ATOM 2347 C C . LYS A 1 299 ? 17.552 -9.402 -36.516 1.00 35.09 299 LYS A C 1
ATOM 2349 O O . LYS A 1 299 ? 17.890 -10.391 -35.877 1.00 35.09 299 LYS A O 1
ATOM 2354 N N . ARG A 1 300 ? 17.230 -9.478 -37.814 1.00 37.25 300 ARG A N 1
ATOM 2355 C CA . ARG A 1 300 ? 17.710 -10.569 -38.681 1.00 37.25 300 ARG A CA 1
ATOM 2356 C C . ARG A 1 300 ? 19.208 -10.358 -38.911 1.00 37.25 300 ARG A C 1
ATOM 2358 O O . ARG A 1 300 ? 19.593 -9.785 -39.926 1.00 37.25 300 ARG A O 1
ATOM 2365 N N . GLU A 1 301 ? 20.045 -10.777 -37.970 1.00 39.69 301 GLU A N 1
ATOM 2366 C CA . GLU A 1 301 ? 21.493 -10.816 -38.182 1.00 39.69 301 GLU A CA 1
ATOM 2367 C C . GLU A 1 301 ? 21.925 -12.204 -38.674 1.00 39.69 301 GLU A C 1
ATOM 2369 O O . GLU A 1 301 ? 21.512 -13.249 -38.169 1.00 39.69 301 GLU A O 1
ATOM 2374 N N . TYR A 1 302 ? 22.710 -12.176 -39.750 1.00 36.75 302 TYR A N 1
ATOM 2375 C CA . TYR A 1 302 ? 23.271 -13.314 -40.465 1.00 36.75 302 TYR A CA 1
ATOM 2376 C C . TYR A 1 302 ? 24.105 -14.209 -39.538 1.00 36.75 302 TYR A C 1
ATOM 2378 O O . TYR A 1 302 ? 24.991 -13.746 -38.826 1.00 36.75 302 TYR A O 1
ATOM 2386 N N . CYS A 1 303 ? 23.868 -15.518 -39.608 1.00 35.41 303 CYS A N 1
ATOM 2387 C CA . CYS A 1 303 ? 24.686 -16.517 -38.932 1.00 35.41 303 CYS A CA 1
ATOM 2388 C C . CYS A 1 303 ? 25.987 -16.739 -39.732 1.00 35.41 303 CYS A C 1
ATOM 2390 O O . CYS A 1 303 ? 25.989 -17.464 -40.729 1.00 35.41 303 CYS A O 1
ATOM 2392 N N . GLU A 1 304 ? 27.100 -16.117 -39.332 1.00 38.09 304 GLU A N 1
ATOM 2393 C CA . GLU A 1 304 ? 28.431 -16.450 -39.863 1.00 38.09 304 GLU A CA 1
ATOM 2394 C C . GLU A 1 304 ? 28.929 -17.779 -39.265 1.00 38.09 304 GLU A C 1
ATOM 2396 O O . GLU A 1 304 ? 29.601 -17.834 -38.232 1.00 38.09 304 GLU A O 1
ATOM 2401 N N . CYS A 1 305 ? 28.625 -18.890 -39.938 1.00 35.09 305 CYS A N 1
ATOM 2402 C CA . CYS A 1 305 ? 29.280 -20.171 -39.676 1.00 35.09 305 CYS A CA 1
ATOM 2403 C C . CYS A 1 305 ? 30.719 -20.155 -40.222 1.00 35.09 305 CYS A C 1
ATOM 2405 O O . CYS A 1 305 ? 30.970 -20.577 -41.352 1.00 35.09 305 CYS A O 1
ATOM 2407 N N . LYS A 1 306 ? 31.694 -19.737 -39.404 1.00 37.62 306 LYS A N 1
ATOM 2408 C CA . LYS A 1 306 ? 33.102 -20.101 -39.634 1.00 37.62 306 LYS A CA 1
ATOM 2409 C C . LYS A 1 306 ? 33.251 -21.621 -39.490 1.00 37.62 306 LYS A C 1
ATOM 2411 O O . LYS A 1 306 ? 33.161 -22.149 -38.383 1.00 37.62 306 LYS A O 1
ATOM 2416 N N . ARG A 1 307 ? 33.457 -22.313 -40.618 1.00 31.98 307 ARG A N 1
ATOM 2417 C CA . ARG A 1 307 ? 33.943 -23.703 -40.657 1.00 31.98 307 ARG A CA 1
ATOM 2418 C C . ARG A 1 307 ? 35.332 -23.747 -40.014 1.00 31.98 307 ARG A C 1
ATOM 2420 O O . ARG A 1 307 ? 36.227 -23.049 -40.489 1.00 31.98 307 ARG A O 1
ATOM 2427 N N . LEU A 1 308 ? 35.473 -24.534 -38.949 1.00 34.75 308 LEU A N 1
ATOM 2428 C CA . LEU A 1 308 ? 36.752 -25.128 -38.549 1.00 34.75 308 LEU A CA 1
ATOM 2429 C C . LEU A 1 308 ? 36.990 -26.383 -39.390 1.00 34.75 308 LEU A C 1
ATOM 2431 O O . LEU A 1 308 ? 35.985 -27.077 -39.674 1.00 34.75 308 LEU A O 1
#

Organism: NCBI:txid110450

Secondary structure (DSSP, 8-state):
-HHHHHHHHHHHHHHHHHHHHHHHHHHHHHHHHHHHHHHHHHHHHHHHHHHHHHHHHHHHHHHHHHHHHHHHHHHHHHHHHHHHHHHHHHHHHHHHHHHHHHHHHHHHHHHHHHHHHHHHHHHHHHHHHHHHHHHHHHHHHHTS----------------------HHHHHHHHHHHHHHHHHHHHHHHHHHHHHHHHHHHHHHHHHHHHHHHTTS-HHHHHS-HHHHHHHHHHHHHHHHHHHHHHHHHHHHHHHHHH---EEEPTTS-EEE----SS------------------TT----------

Radius of gyration: 55.81 Å; chains: 1; bounding box: 136×51×179 Å

=== Feature glossary ===
Annotated list of the representations used here:

Nearest PDB structures. The Foldseek neighbor list gives the closest experimentally determined structures in the PDB, ranked by structural alignment. TM-score near 1 means near-identical fold; near 0.3 means only rough topology match. This is how one finds what a novel AlphaFold prediction most resembles in the solved-structure universe.

Foldseek 3Di. Foldseek's 3Di representation compresses backbone geometry into a per-residue letter drawn from a learned twenty-state alphabet. It captures the tertiary interaction pattern around each residue — which residues are packed against it in space, regardless of where they are in sequence.

Radius of gyration, Cα contacts, bounding box. Radius of gyration (Rg) is the root-mean-square distance of Cα atoms from their centroid — a single number for overall size and compactness. A globular domain of N residues has Rg ≈ 2.2·N^0.38 Å; an extended or disordered chain has a much larger Rg. The Cα contact count is the number of residue pairs whose Cα atoms are within 8 Å and are more than four positions apart in sequence — a standard proxy for tertiary packing density. The bounding box is the smallest axis-aligned box enclosing all Cα atoms.

InterPro / GO / CATH / organism. The annotation block draws on four external resources. InterPro: which protein families and domains the sequence belongs to. GO: standardized terms for what the protein does, what process it participates in, and where in the cell it acts. CATH: which structural fold it has in the CATH hierarchy. Organism: the species of origin.

mmCIF coordinates. The mmCIF block holds the 3D Cartesian coordinates of each backbone atom (N, Cα, C, O) in ångströms. mmCIF is the PDB's canonical archive format — a tagged-loop text representation of the atomic model.

pLDDT. pLDDT is the predicted lDDT-Cα score: AlphaFold's confidence that the local environment of each residue (all inter-atomic distances within 15 Å) is correctly placed. It is a per-residue number between 0 and 100, with higher meaning more reliable.

Backbone torsions (φ/ψ). φ (phi) and ψ (psi) are the two rotatable backbone dihedrals per residue: φ is the C(i-1)–N–Cα–C torsion, ψ is the N–Cα–C–N(i+1) torsion, both in degrees on (−180°, 180°]. α-helical residues cluster near (−60°, −45°); β-strand residues near (−120°, +130°). A Ramachandran plot is simply a scatter of (φ, ψ) for every residue.

B-factor. For experimental (PDB) structures, the B-factor (temperature factor) quantifies the positional spread of each atom in the crystal — a combination of thermal vibration and static disorder — in units of Å². High B-factors mark flexible loops or poorly resolved regions; low B-factors mark the rigid, well-ordered core.

Secondary structure (3-state, P-SEA). SS3 is a coarse helix/strand/coil call (letters a/b/c) made by the P-SEA algorithm from inter-Cα distances and dihedrals. It is less detailed than DSSP but needs only Cα positions.

Predicted aligned error. Predicted aligned error is AlphaFold's pairwise confidence. Unlike pLDDT (per-residue), PAE is per-residue-pair and captures whether two parts of the structure are correctly placed relative to each other. Units are ångströms of expected positional error.

Solvent-accessible surface area. Solvent-accessible surface area (SASA) is the area in Å² traced out by the centre of a 1.4 Å probe sphere (a water molecule) rolled over the protein's van der Waals surface (Shrake–Rupley / Lee–Richards construction). Buried residues have near-zero SASA; fully exposed residues can exceed 200 Å². The total SASA scales roughly with the number of surface residues.

Secondary structure (8-state, DSSP). The SS8 string is DSSP's per-residue secondary-structure call. α-helix (H) means an i→i+4 H-bond ladder; β-strand (E) means the residue participates in a β-sh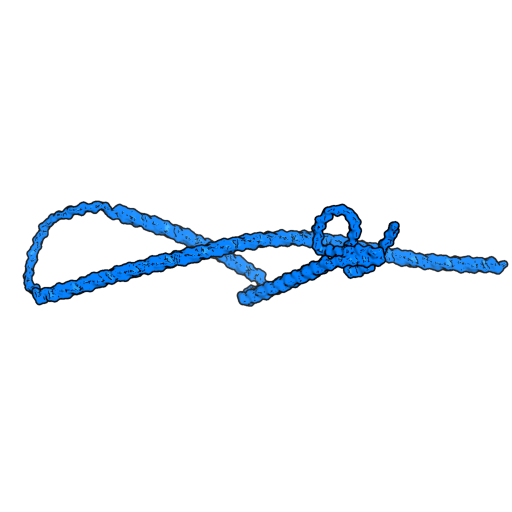eet; 3₁₀ (G) and π (I) are tighter and wider helices; T/S are turns/bends; '-' is loop.

Rendered structure images. Structure images are PyMOL renders from six orthogonal camera directions. Cartoon representation draws helices as coils and strands as arrows; sticks shows the backbone as bonds; surface shows the solvent-excluded envelope. Rainbow coloring maps sequence position to hue (blue→red, N→C); chain coloring assigns a distinct color per polypeptide.

Sequence. The amino-acid sequence is the protein's primary structure: the linear order of residues from the N-terminus to the C-terminus, written in one-letter code. Everything else here — the 3D coordinates, the secondary structure, the domain annotations — is ultimately a consequence of this string.

Contact-map, Ramachandran, and PAE plots. Three diagnostic plots accompany the record. The Cα contact map visualizes the tertiary structure as a 2D adjacency matrix (8 Å cutoff, sequence-local contacts suppressed). The Ramachandran plot shows the distribution of backbone (φ, ψ) torsions, with points in the α and β basins reflecting secondary structure content. The PAE plot shows AlphaFold's inter-residue confidence as a color matrix.